Protein AF-A0A2P4UNZ5-F1 (afdb_monomer)

Structure (mmCIF, N/CA/C/O backbone):
data_AF-A0A2P4UNZ5-F1
#
_entry.id   AF-A0A2P4UNZ5-F1
#
loop_
_atom_site.group_PDB
_atom_site.id
_atom_site.type_symbol
_atom_site.label_atom_id
_atom_site.label_alt_id
_atom_site.label_comp_id
_atom_site.label_asym_id
_atom_site.label_entity_id
_atom_site.label_seq_id
_atom_site.pdbx_PDB_ins_code
_atom_site.Cartn_x
_atom_site.Cartn_y
_atom_site.Cartn_z
_atom_site.occupan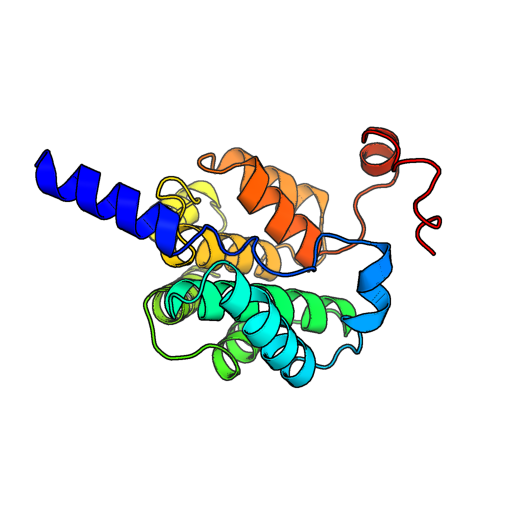cy
_atom_site.B_iso_or_equiv
_atom_site.auth_seq_id
_atom_site.auth_comp_id
_atom_site.auth_asym_id
_atom_site.auth_atom_id
_atom_site.pdbx_PDB_model_num
ATOM 1 N N . MET A 1 1 ? -8.243 21.402 -21.799 1.00 47.84 1 MET A N 1
ATOM 2 C CA . MET A 1 1 ? -8.396 19.950 -22.055 1.00 47.84 1 MET A CA 1
ATOM 3 C C . MET A 1 1 ? -7.078 19.266 -22.410 1.00 47.84 1 MET A C 1
ATOM 5 O O . MET A 1 1 ? -6.639 18.452 -21.616 1.00 47.84 1 MET A O 1
ATOM 9 N N . THR A 1 2 ? -6.395 19.582 -23.517 1.00 46.19 2 THR A N 1
ATOM 10 C CA . THR A 1 2 ? -5.119 18.914 -23.890 1.00 46.19 2 THR A CA 1
ATOM 11 C C . THR A 1 2 ? -3.925 19.307 -23.005 1.00 46.19 2 THR A C 1
ATOM 13 O O . THR A 1 2 ? -3.112 18.457 -22.657 1.00 46.19 2 THR A O 1
ATOM 16 N N . SER A 1 3 ? -3.857 20.573 -22.576 1.00 45.84 3 SER A N 1
ATOM 17 C CA . SER A 1 3 ? -2.821 21.079 -21.654 1.00 45.84 3 SER A CA 1
ATOM 18 C C . SER A 1 3 ? -2.909 20.444 -20.256 1.00 45.84 3 SER A C 1
ATOM 20 O O . SER A 1 3 ? -1.893 20.108 -19.649 1.00 45.84 3 SER A O 1
ATOM 22 N N . ASP A 1 4 ? -4.128 20.191 -19.774 1.00 46.03 4 ASP A N 1
ATOM 23 C CA . ASP A 1 4 ? -4.374 19.630 -18.440 1.00 46.03 4 ASP A CA 1
ATOM 24 C C . ASP A 1 4 ? -3.970 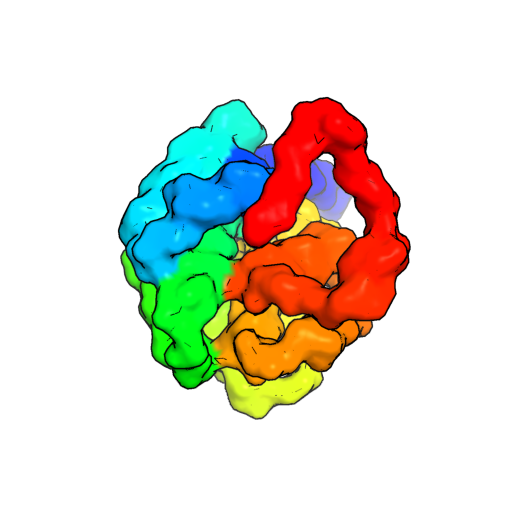18.154 -18.354 1.00 46.03 4 ASP A C 1
ATOM 26 O O . ASP A 1 4 ? -3.381 17.736 -17.362 1.00 46.03 4 ASP A O 1
ATOM 30 N N . LEU A 1 5 ? -4.209 17.380 -19.419 1.00 37.47 5 LEU A N 1
ATOM 31 C CA . LEU A 1 5 ? -3.799 15.974 -19.514 1.00 37.47 5 LEU A CA 1
ATOM 32 C C . LEU A 1 5 ? -2.278 15.818 -19.647 1.00 37.47 5 LEU A C 1
ATOM 34 O O . LEU A 1 5 ? -1.697 14.937 -19.016 1.00 37.47 5 LEU A O 1
ATOM 38 N N . MET A 1 6 ? -1.616 16.696 -20.408 1.00 36.88 6 MET A N 1
ATOM 39 C CA . MET A 1 6 ? -0.149 16.734 -20.480 1.00 36.88 6 MET A CA 1
ATOM 40 C C . MET A 1 6 ? 0.469 17.083 -19.125 1.00 36.88 6 MET A C 1
ATOM 42 O O . MET A 1 6 ? 1.412 16.431 -18.685 1.00 36.88 6 MET A O 1
ATOM 46 N N . ARG A 1 7 ? -0.091 18.076 -18.428 1.00 42.94 7 ARG A N 1
ATOM 47 C CA . ARG A 1 7 ? 0.379 18.471 -17.099 1.00 42.94 7 ARG A CA 1
ATOM 48 C C . ARG A 1 7 ? 0.111 17.388 -16.055 1.00 42.94 7 ARG A C 1
ATOM 50 O O . ARG A 1 7 ? 0.978 17.142 -15.228 1.00 42.94 7 ARG A O 1
ATOM 57 N N . ALA A 1 8 ? -1.034 16.708 -16.124 1.00 41.59 8 ALA A N 1
ATOM 58 C CA . ALA A 1 8 ? -1.339 15.549 -15.289 1.00 41.59 8 ALA A CA 1
ATOM 59 C C . ALA A 1 8 ? -0.385 14.377 -15.558 1.00 41.59 8 ALA A C 1
ATOM 61 O O . ALA A 1 8 ? 0.061 13.749 -14.609 1.00 41.59 8 ALA A O 1
ATOM 62 N N . SER A 1 9 ? -0.009 14.135 -16.817 1.00 36.41 9 SER A N 1
ATOM 63 C CA . SER A 1 9 ? 0.944 13.075 -17.183 1.00 36.41 9 SER A CA 1
ATOM 64 C C . SER A 1 9 ? 2.363 13.378 -16.688 1.00 36.41 9 SER A C 1
ATOM 66 O O . SER A 1 9 ? 3.023 12.507 -16.133 1.00 36.41 9 SER A O 1
ATOM 68 N N . LEU A 1 10 ? 2.826 14.628 -16.822 1.00 40.22 10 LEU A N 1
ATOM 69 C CA . LEU A 1 10 ? 4.126 15.068 -16.292 1.00 40.22 10 LEU A CA 1
ATOM 70 C C . LEU A 1 10 ? 4.151 15.082 -14.753 1.00 40.22 10 LEU A C 1
ATOM 72 O O . LEU A 1 10 ? 5.167 14.763 -14.134 1.00 40.22 10 LEU A O 1
ATOM 76 N N . LEU A 1 11 ? 3.026 15.429 -14.121 1.00 36.47 11 LEU A N 1
ATOM 77 C CA . LEU A 1 11 ? 2.858 15.318 -12.673 1.00 36.47 11 LEU A CA 1
ATOM 78 C C . LEU A 1 11 ? 2.825 13.855 -12.219 1.00 36.47 11 LEU A C 1
ATOM 80 O O . LEU A 1 11 ? 3.496 13.543 -11.250 1.00 36.47 11 LEU A O 1
ATOM 84 N N . GLY A 1 12 ? 2.130 12.957 -12.919 1.00 38.47 12 GLY A N 1
ATOM 85 C CA . GLY A 1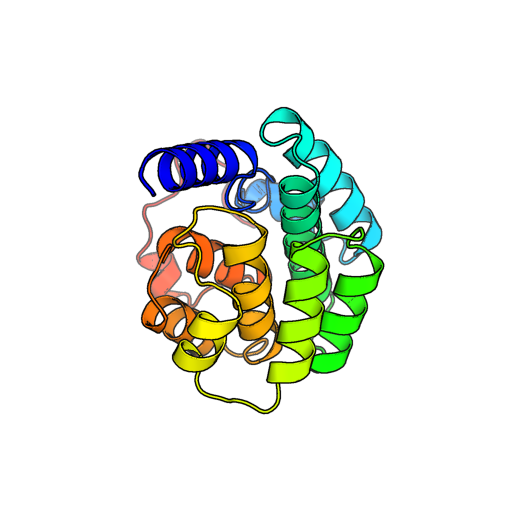 12 ? 2.172 11.516 -12.647 1.00 38.47 12 GLY A CA 1
ATOM 86 C C . GLY A 1 12 ? 3.603 10.986 -12.693 1.00 38.47 12 GLY A C 1
ATOM 87 O O . GLY A 1 12 ? 4.099 10.474 -11.699 1.00 38.47 12 GLY A O 1
ATOM 88 N N . LEU A 1 13 ? 4.335 11.274 -13.775 1.00 45.12 13 LEU A N 1
ATOM 89 C CA . LEU A 1 13 ? 5.724 10.832 -13.940 1.00 45.12 13 LEU A CA 1
ATOM 90 C C . LEU A 1 13 ? 6.675 11.350 -12.842 1.00 45.12 13 LEU A C 1
ATOM 92 O O . LEU A 1 13 ? 7.558 10.625 -12.405 1.00 45.12 13 LEU A O 1
ATOM 96 N N . SER A 1 14 ? 6.505 12.597 -12.388 1.00 42.53 14 SER A N 1
ATOM 97 C CA . SER A 1 14 ? 7.343 13.187 -11.324 1.00 42.53 14 SER A CA 1
ATOM 98 C C . SER A 1 14 ? 6.940 12.767 -9.908 1.00 42.53 14 SER A C 1
ATOM 100 O O . SER A 1 14 ? 7.768 12.797 -8.997 1.00 42.53 14 SER A O 1
ATOM 102 N N . VAL A 1 15 ? 5.674 12.391 -9.711 1.00 51.06 15 VAL A N 1
ATOM 103 C CA . VAL A 1 15 ? 5.167 11.834 -8.454 1.00 51.06 15 VAL A CA 1
ATOM 104 C C . VAL A 1 15 ? 5.517 10.350 -8.359 1.00 51.06 15 VAL A C 1
ATOM 106 O O . VAL A 1 15 ? 5.724 9.854 -7.262 1.00 51.06 15 VAL A O 1
ATOM 109 N N . GLY A 1 16 ? 5.605 9.637 -9.478 1.00 53.66 16 GLY A N 1
ATOM 110 C CA . GLY A 1 16 ? 5.741 8.188 -9.480 1.00 53.66 16 GLY A CA 1
ATOM 111 C C . GLY A 1 16 ? 4.551 7.492 -8.815 1.00 53.66 16 GLY A C 1
ATOM 112 O O . GLY A 1 16 ? 3.738 8.067 -8.086 1.00 53.66 16 GLY A O 1
ATOM 113 N N . ASP A 1 17 ? 4.453 6.201 -9.041 1.00 53.31 17 ASP A N 1
ATOM 114 C CA . ASP A 1 17 ? 3.442 5.306 -8.473 1.00 53.31 17 ASP A CA 1
ATOM 115 C C . ASP A 1 17 ? 3.787 4.806 -7.050 1.00 53.31 17 ASP A C 1
ATOM 117 O O . ASP A 1 17 ? 3.068 3.980 -6.486 1.00 53.31 17 ASP A O 1
ATOM 121 N N . ALA A 1 18 ? 4.836 5.381 -6.447 1.00 52.19 18 ALA A N 1
ATOM 122 C CA . ALA A 1 18 ? 5.455 5.010 -5.174 1.00 52.19 18 ALA A CA 1
ATOM 123 C C . ALA A 1 18 ? 6.349 3.745 -5.188 1.00 52.19 18 ALA A C 1
ATOM 125 O O . ALA A 1 18 ? 6.779 3.325 -4.112 1.00 52.19 18 ALA A O 1
ATOM 126 N N . LEU A 1 19 ? 6.727 3.193 -6.355 1.00 51.38 19 LEU A N 1
ATOM 127 C CA . LEU A 1 19 ? 7.697 2.081 -6.456 1.00 51.38 19 LEU A CA 1
ATOM 128 C C . LEU A 1 19 ? 9.162 2.453 -6.153 1.00 51.38 19 LEU A C 1
ATOM 130 O O . LEU A 1 19 ? 10.020 1.573 -6.123 1.00 51.38 19 LEU A O 1
ATOM 134 N N . GLY A 1 20 ? 9.481 3.728 -5.908 1.00 43.28 20 GLY A N 1
ATOM 135 C CA . GLY A 1 20 ? 10.859 4.205 -5.709 1.00 43.28 20 GLY A CA 1
ATOM 136 C C . GLY A 1 20 ? 11.583 3.696 -4.450 1.00 43.28 20 GLY A C 1
ATOM 137 O O . GLY A 1 20 ? 12.730 4.077 -4.215 1.00 43.28 20 GLY A O 1
ATOM 138 N N . SER A 1 21 ? 10.948 2.866 -3.622 1.00 43.72 21 SER A N 1
ATOM 139 C CA . SER A 1 21 ? 11.526 2.355 -2.381 1.00 43.72 21 SER A CA 1
ATOM 140 C C . SER A 1 21 ? 11.818 0.853 -2.458 1.00 43.72 21 SER A C 1
ATOM 142 O O . SER A 1 21 ? 11.059 0.062 -3.009 1.00 43.72 21 SER A O 1
ATOM 144 N N . GLN A 1 22 ? 12.968 0.468 -1.907 1.00 47.25 22 GLN A N 1
ATOM 145 C CA . GLN A 1 22 ? 13.673 -0.821 -2.020 1.00 47.25 22 GLN A CA 1
ATOM 146 C C . GLN A 1 22 ? 12.915 -2.081 -1.524 1.00 47.25 22 GLN A C 1
ATOM 148 O O . GLN A 1 22 ? 13.526 -3.132 -1.322 1.00 47.25 22 GLN A O 1
ATOM 153 N N . PHE A 1 23 ? 11.593 -2.022 -1.344 1.00 46.56 23 PHE A N 1
ATOM 154 C CA . PHE A 1 23 ? 10.756 -3.103 -0.806 1.00 46.56 23 PHE A CA 1
ATOM 155 C C . PHE A 1 23 ? 10.581 -4.300 -1.752 1.00 46.56 23 PHE A C 1
ATOM 157 O O . PHE A 1 23 ? 10.082 -5.341 -1.328 1.00 46.56 23 PHE A O 1
ATOM 164 N N . PHE A 1 24 ? 11.040 -4.187 -3.001 1.00 47.62 24 PHE A N 1
ATOM 165 C CA . PHE A 1 24 ? 11.021 -5.262 -4.001 1.00 47.62 24 PHE A CA 1
ATOM 166 C C . PHE A 1 24 ? 12.310 -6.078 -4.069 1.00 47.62 24 PHE A C 1
ATOM 168 O O . PHE A 1 24 ? 12.463 -6.896 -4.971 1.00 47.62 24 PHE A O 1
ATOM 175 N N . VAL A 1 25 ? 13.242 -5.882 -3.135 1.00 46.16 25 VAL A N 1
ATOM 176 C CA . VAL A 1 25 ? 14.448 -6.707 -3.039 1.00 46.16 25 VAL A CA 1
ATOM 177 C C . VAL A 1 25 ? 14.237 -7.681 -1.876 1.00 46.16 25 VAL A C 1
ATOM 179 O O . VAL A 1 25 ? 14.469 -7.295 -0.730 1.00 46.16 25 VAL A O 1
ATOM 182 N N . PRO A 1 26 ? 13.797 -8.937 -2.118 1.00 44.34 26 PRO A N 1
ATOM 183 C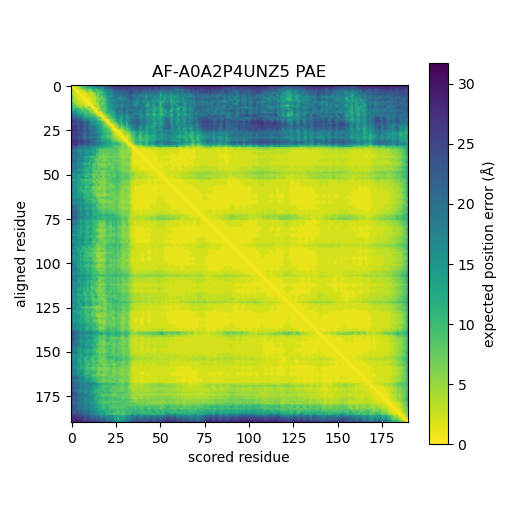 CA . PRO A 1 26 ? 13.695 -9.954 -1.070 1.00 44.34 26 PRO A CA 1
ATOM 184 C C . PRO A 1 26 ? 14.958 -10.049 -0.191 1.00 44.34 26 PRO A C 1
ATOM 186 O O . PRO A 1 26 ? 14.802 -10.126 1.027 1.00 44.34 26 PRO A O 1
ATOM 189 N N . PRO A 1 27 ? 16.191 -9.913 -0.739 1.00 46.31 27 PRO A N 1
ATOM 190 C CA . PRO A 1 27 ? 17.419 -9.830 0.060 1.00 46.31 27 PRO A CA 1
ATOM 191 C C . PRO A 1 27 ? 17.516 -8.649 1.033 1.00 46.31 27 PRO A C 1
ATOM 193 O O . PRO A 1 27 ? 18.246 -8.750 2.016 1.00 46.31 27 PRO A O 1
ATOM 196 N N . ASN A 1 28 ? 16.798 -7.549 0.790 1.00 44.53 28 ASN A N 1
ATOM 197 C CA . ASN A 1 28 ? 16.803 -6.378 1.665 1.00 44.53 28 ASN A CA 1
ATOM 198 C C . ASN A 1 28 ? 15.642 -6.395 2.665 1.00 44.53 28 ASN A C 1
ATOM 200 O O . ASN A 1 28 ? 15.603 -5.578 3.583 1.00 44.53 28 ASN A O 1
ATOM 204 N N . ARG A 1 29 ? 14.698 -7.334 2.524 1.00 53.09 29 ARG A N 1
ATOM 205 C CA . ARG A 1 29 ? 13.508 -7.414 3.373 1.00 53.09 29 ARG A CA 1
ATOM 206 C C . ARG A 1 29 ? 13.875 -7.534 4.852 1.00 53.09 29 ARG A C 1
ATOM 208 O O . ARG A 1 29 ? 13.252 -6.873 5.669 1.00 53.09 29 ARG A O 1
ATOM 215 N N . SER A 1 30 ? 14.916 -8.288 5.202 1.00 52.28 30 SER A N 1
ATOM 216 C CA . SER A 1 30 ? 15.387 -8.407 6.594 1.00 52.28 30 SER A CA 1
ATOM 217 C C . SER A 1 30 ? 15.910 -7.094 7.195 1.00 52.28 30 SER A C 1
ATOM 219 O O . SER A 1 30 ? 15.805 -6.905 8.403 1.00 52.28 30 SER A O 1
ATOM 221 N N . TYR A 1 31 ? 16.403 -6.162 6.373 1.00 48.16 31 TYR A N 1
ATOM 222 C CA . TYR A 1 31 ? 16.866 -4.846 6.826 1.00 48.16 31 TYR A CA 1
ATOM 223 C C . TYR A 1 31 ? 15.710 -3.874 7.100 1.00 48.16 31 TYR A C 1
ATOM 225 O O . TYR A 1 31 ? 15.862 -2.968 7.913 1.00 48.16 31 TYR A O 1
ATOM 233 N N . PHE A 1 32 ? 14.548 -4.084 6.469 1.00 50.44 32 PHE A N 1
ATOM 234 C CA . PHE A 1 32 ? 13.372 -3.208 6.583 1.00 50.44 32 PHE A CA 1
ATOM 235 C C . PHE A 1 32 ? 12.200 -3.831 7.361 1.00 50.44 32 PHE A C 1
ATOM 237 O O . PHE A 1 32 ? 11.248 -3.143 7.724 1.00 50.44 32 PHE A O 1
ATOM 244 N N . VAL A 1 33 ? 12.268 -5.131 7.659 1.00 52.09 33 VAL A N 1
ATOM 245 C CA . VAL A 1 33 ? 11.312 -5.880 8.490 1.00 52.09 33 VAL A CA 1
ATOM 246 C C . VAL A 1 33 ? 11.807 -5.937 9.939 1.00 52.09 33 VAL A C 1
ATOM 248 O O . VAL A 1 33 ? 11.782 -6.966 10.602 1.00 52.09 33 VAL A O 1
ATOM 251 N N . SER A 1 34 ? 12.222 -4.794 10.484 1.00 57.16 34 SER A N 1
ATOM 252 C CA . SER A 1 34 ? 12.395 -4.656 11.938 1.00 57.16 34 SER A CA 1
ATOM 253 C C . SER A 1 34 ? 11.056 -4.749 12.688 1.00 57.16 34 SER A C 1
ATOM 255 O O . SER A 1 34 ? 11.037 -4.816 13.914 1.00 57.16 34 SER A O 1
ATOM 257 N N . GLY A 1 35 ? 9.931 -4.716 11.958 1.00 68.31 35 GLY A N 1
ATOM 258 C CA . GLY A 1 35 ? 8.593 -4.577 12.525 1.00 68.31 35 GLY A CA 1
ATOM 259 C C . GLY A 1 35 ? 8.346 -3.192 13.128 1.00 68.31 35 GLY A C 1
ATOM 260 O O . GLY A 1 35 ? 7.292 -2.995 13.722 1.00 68.31 35 GLY A O 1
ATOM 261 N N . ASP A 1 36 ? 9.288 -2.246 12.981 1.00 85.25 36 ASP A N 1
ATOM 262 C CA . ASP A 1 36 ? 9.187 -0.866 13.463 1.00 85.25 36 ASP A CA 1
ATOM 263 C C . ASP A 1 36 ? 8.657 0.062 12.349 1.00 85.25 36 ASP A C 1
ATOM 265 O O . ASP A 1 36 ? 9.392 0.394 11.410 1.00 85.25 36 ASP A O 1
ATOM 269 N N . PRO A 1 37 ? 7.402 0.541 12.457 1.00 89.31 37 PRO A N 1
ATOM 270 C CA . PRO A 1 37 ? 6.809 1.486 11.515 1.00 89.31 37 PRO A CA 1
ATOM 271 C C . PRO A 1 37 ? 7.606 2.782 11.350 1.00 89.31 37 PRO A C 1
ATOM 273 O O . PRO A 1 37 ? 7.673 3.328 10.251 1.00 89.31 37 PRO A O 1
ATOM 276 N N . ALA A 1 38 ? 8.219 3.288 12.423 1.00 91.62 38 ALA A N 1
ATOM 277 C CA . ALA A 1 38 ? 8.919 4.566 12.381 1.00 91.62 38 ALA A CA 1
ATOM 278 C C . ALA A 1 38 ? 10.250 4.452 11.626 1.00 91.62 38 ALA A C 1
ATOM 280 O O . ALA A 1 38 ? 10.618 5.372 10.894 1.00 91.62 38 ALA A O 1
ATOM 281 N N . ALA A 1 39 ? 10.971 3.338 11.791 1.00 85.56 39 ALA A N 1
ATOM 282 C CA . ALA A 1 39 ? 12.143 3.031 10.972 1.00 85.56 39 ALA A CA 1
ATOM 283 C C . ALA A 1 39 ? 11.760 2.882 9.497 1.00 85.56 39 ALA A C 1
ATOM 285 O O . ALA A 1 39 ? 12.321 3.584 8.657 1.00 85.56 39 ALA A O 1
ATOM 286 N N . ALA A 1 40 ? 10.728 2.084 9.203 1.00 85.31 40 ALA A N 1
ATOM 287 C CA . ALA A 1 40 ? 10.246 1.882 7.839 1.00 85.31 40 ALA A CA 1
ATOM 288 C C . ALA A 1 40 ? 9.855 3.203 7.150 1.00 85.31 40 ALA A C 1
ATOM 290 O O . ALA A 1 40 ? 10.187 3.413 5.985 1.00 85.31 40 ALA A O 1
ATOM 291 N N . ALA A 1 41 ? 9.201 4.119 7.872 1.00 90.75 41 ALA A N 1
ATOM 292 C CA . ALA A 1 41 ? 8.868 5.446 7.363 1.00 90.75 41 ALA A CA 1
ATOM 293 C C . ALA A 1 41 ? 10.117 6.275 7.014 1.00 90.75 41 ALA A C 1
ATOM 295 O O . ALA A 1 41 ? 10.185 6.853 5.930 1.00 90.75 41 ALA A O 1
ATOM 296 N N . ARG A 1 42 ? 11.116 6.334 7.907 1.00 89.62 42 ARG A N 1
ATOM 297 C CA . ARG A 1 42 ? 12.355 7.093 7.655 1.00 89.62 42 ARG A CA 1
ATOM 298 C C . ARG A 1 42 ? 13.114 6.551 6.448 1.00 89.62 42 ARG A C 1
ATOM 300 O O . ARG A 1 42 ? 13.484 7.324 5.569 1.00 89.62 42 ARG A O 1
ATOM 307 N N . ASP A 1 43 ? 13.299 5.238 6.391 1.00 82.81 43 ASP A N 1
ATOM 308 C CA . ASP A 1 43 ? 14.080 4.593 5.336 1.00 82.81 43 ASP A CA 1
ATOM 309 C C . ASP A 1 43 ? 13.393 4.720 3.972 1.00 82.81 43 ASP A C 1
ATOM 311 O O . ASP A 1 43 ? 14.037 5.018 2.964 1.00 82.81 43 ASP A O 1
ATOM 315 N N . ALA A 1 44 ? 12.065 4.570 3.940 1.00 84.81 44 ALA A N 1
ATOM 316 C CA . ALA A 1 44 ? 11.283 4.757 2.725 1.00 84.81 44 ALA A CA 1
ATOM 317 C C . ALA A 1 44 ? 11.350 6.195 2.209 1.00 84.81 44 ALA A C 1
ATOM 319 O O . ALA A 1 44 ? 11.448 6.391 0.997 1.00 84.81 44 ALA A O 1
ATOM 320 N N . ALA A 1 45 ? 11.324 7.187 3.105 1.00 88.88 45 ALA A N 1
ATOM 321 C CA . ALA A 1 45 ? 11.443 8.582 2.712 1.00 88.88 45 ALA A CA 1
ATOM 322 C C . ALA A 1 45 ? 12.810 8.871 2.076 1.00 88.88 45 ALA A C 1
ATOM 324 O O . ALA A 1 45 ? 12.866 9.356 0.947 1.00 88.88 45 ALA A O 1
ATOM 325 N N . LEU A 1 46 ? 13.897 8.471 2.748 1.00 86.31 46 LEU A N 1
ATOM 326 C CA . LEU A 1 46 ? 15.265 8.640 2.246 1.00 86.31 46 LEU A CA 1
ATOM 327 C C . LEU A 1 46 ? 15.485 7.923 0.906 1.00 86.31 46 LEU A C 1
ATOM 329 O O . LEU A 1 46 ? 16.119 8.468 0.006 1.00 86.31 46 LEU A O 1
ATOM 333 N N . SER A 1 47 ? 14.944 6.710 0.751 1.00 79.56 47 SER A N 1
ATOM 334 C CA . SER A 1 47 ? 15.040 5.959 -0.505 1.00 79.56 47 SER A CA 1
ATOM 335 C C . SER A 1 47 ? 14.272 6.635 -1.643 1.00 79.56 47 SER A C 1
ATOM 337 O O . SER A 1 47 ? 14.771 6.697 -2.767 1.00 79.56 47 SER A O 1
ATOM 339 N N . ALA A 1 48 ? 13.055 7.115 -1.374 1.00 82.19 48 ALA A N 1
ATOM 340 C CA . ALA A 1 48 ? 12.201 7.708 -2.396 1.00 82.19 48 ALA A CA 1
ATOM 341 C C . ALA A 1 48 ? 12.760 9.042 -2.912 1.00 82.19 48 ALA A C 1
ATOM 343 O O . ALA A 1 48 ? 12.694 9.293 -4.113 1.00 82.19 48 ALA A O 1
ATOM 344 N N . GLU A 1 49 ? 13.364 9.864 -2.047 1.00 84.00 49 GLU A N 1
ATOM 345 C CA . GLU A 1 49 ? 13.884 11.194 -2.402 1.00 84.00 49 GLU A CA 1
ATOM 346 C C . GLU A 1 49 ? 14.902 11.185 -3.553 1.00 84.00 49 GLU A C 1
ATOM 348 O O . GLU A 1 49 ? 14.968 12.144 -4.320 1.00 84.00 49 GLU A O 1
ATOM 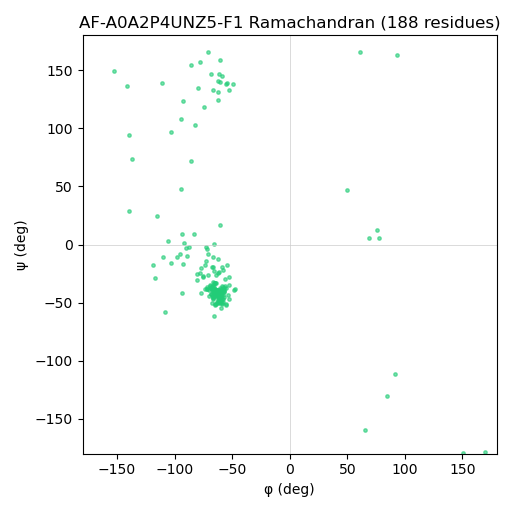353 N N . VAL A 1 50 ? 15.660 10.096 -3.716 1.00 82.50 50 VAL A N 1
ATOM 354 C CA . VAL A 1 50 ? 16.693 9.982 -4.759 1.00 82.50 50 VAL A CA 1
ATOM 355 C C . VAL A 1 50 ? 16.095 9.973 -6.169 1.00 82.50 50 VAL A C 1
ATOM 357 O O . VAL A 1 50 ? 16.703 10.500 -7.099 1.00 82.50 50 VAL A O 1
ATOM 360 N N . THR A 1 51 ? 14.917 9.368 -6.345 1.00 75.56 51 THR A N 1
ATOM 361 C CA . THR A 1 51 ? 14.298 9.159 -7.669 1.00 75.56 51 THR A CA 1
ATOM 362 C C . THR A 1 51 ? 12.972 9.894 -7.836 1.00 75.56 51 THR A C 1
ATOM 364 O O . THR A 1 51 ? 12.634 10.304 -8.943 1.00 75.56 51 THR A O 1
ATOM 367 N N . HIS A 1 52 ? 12.245 10.104 -6.741 1.00 81.31 52 HIS A N 1
ATOM 368 C CA . HIS A 1 52 ? 10.919 10.708 -6.703 1.00 81.31 52 HIS A CA 1
ATOM 369 C C . HIS A 1 52 ? 10.830 11.706 -5.533 1.00 81.31 52 HIS A C 1
ATOM 371 O O . HIS A 1 52 ? 10.176 11.441 -4.523 1.00 81.31 52 HIS A O 1
ATOM 377 N N . PRO A 1 53 ? 11.465 12.888 -5.647 1.00 85.56 53 PRO A N 1
ATOM 378 C CA . PRO A 1 53 ? 11.531 13.876 -4.566 1.00 85.56 53 PRO A CA 1
ATOM 379 C C . PRO A 1 53 ? 10.202 14.606 -4.312 1.00 85.56 53 PRO A C 1
ATOM 381 O O . PRO A 1 53 ? 10.111 15.458 -3.428 1.00 85.56 53 PRO A O 1
ATOM 384 N N . HIS A 1 54 ? 9.156 14.328 -5.096 1.00 89.69 54 HIS A N 1
ATOM 385 C CA . HIS A 1 54 ? 7.862 14.964 -4.904 1.00 89.69 54 HIS A CA 1
ATOM 386 C C . HIS A 1 54 ? 7.232 14.514 -3.565 1.00 89.69 54 HIS A C 1
ATOM 388 O O . HIS A 1 54 ? 7.126 13.313 -3.324 1.00 89.69 54 HIS A O 1
ATOM 394 N N . PRO A 1 55 ? 6.700 15.423 -2.721 1.00 93.81 55 PRO A N 1
ATOM 395 C CA . PRO A 1 55 ? 6.177 15.065 -1.396 1.00 93.81 55 PRO A CA 1
ATOM 396 C C . PRO A 1 55 ? 5.100 13.968 -1.392 1.00 93.81 55 PRO A C 1
ATOM 398 O O . PRO A 1 55 ? 5.089 13.111 -0.517 1.00 93.81 55 PRO A O 1
ATOM 401 N N . GLU A 1 56 ? 4.203 13.958 -2.384 1.00 93.19 56 GLU A N 1
ATOM 402 C CA . GLU A 1 56 ? 3.202 12.884 -2.539 1.00 93.19 56 GLU A CA 1
ATOM 403 C C . GLU A 1 56 ? 3.828 11.514 -2.855 1.00 93.19 56 GLU A C 1
ATOM 405 O O . GLU A 1 56 ? 3.300 10.499 -2.410 1.00 93.19 56 GLU A O 1
ATOM 410 N N . ALA A 1 57 ? 4.947 11.480 -3.583 1.00 88.19 57 ALA A N 1
ATOM 411 C CA . ALA A 1 57 ? 5.682 10.251 -3.881 1.00 88.19 57 ALA A CA 1
ATOM 412 C C . ALA A 1 57 ? 6.249 9.642 -2.601 1.00 88.19 57 ALA A C 1
ATOM 414 O O . ALA A 1 57 ? 6.004 8.481 -2.274 1.00 88.19 57 ALA A O 1
ATOM 415 N N . VAL A 1 58 ? 6.947 10.490 -1.843 1.00 90.75 58 VAL A N 1
ATOM 416 C CA . VAL A 1 58 ? 7.547 10.170 -0.550 1.00 90.75 58 VAL A CA 1
ATOM 417 C C . VAL A 1 58 ? 6.463 9.704 0.422 1.00 90.75 58 VAL A C 1
ATOM 419 O O . VAL A 1 58 ? 6.596 8.649 1.035 1.00 90.75 58 VAL A O 1
ATOM 422 N N . ALA A 1 59 ? 5.341 10.425 0.507 1.00 95.56 59 ALA A N 1
ATOM 423 C CA . ALA A 1 59 ? 4.205 10.044 1.344 1.00 95.56 59 ALA A CA 1
ATOM 424 C C . ALA A 1 59 ? 3.621 8.672 0.961 1.00 95.56 59 ALA A C 1
ATOM 426 O O . ALA A 1 59 ? 3.269 7.891 1.846 1.00 95.56 59 ALA A O 1
ATOM 427 N N . GLY A 1 60 ? 3.535 8.366 -0.337 1.00 93.69 60 GLY A N 1
ATOM 428 C CA . GLY A 1 60 ? 3.119 7.056 -0.834 1.00 93.69 60 GLY A CA 1
ATOM 429 C C . GLY A 1 60 ? 4.078 5.940 -0.424 1.00 93.69 60 GLY A C 1
ATOM 430 O O . GLY A 1 60 ? 3.644 4.939 0.145 1.00 93.69 60 GLY A O 1
ATOM 431 N N . ALA A 1 61 ? 5.380 6.146 -0.641 1.00 89.81 61 ALA A N 1
ATOM 432 C CA . ALA A 1 61 ? 6.423 5.187 -0.283 1.00 89.81 61 ALA A CA 1
ATOM 433 C C . ALA A 1 61 ? 6.434 4.902 1.226 1.00 89.81 61 ALA A C 1
ATOM 435 O O . ALA A 1 61 ? 6.460 3.742 1.635 1.00 89.81 61 ALA A O 1
ATOM 436 N N . VAL A 1 62 ? 6.332 5.949 2.053 1.00 92.62 62 VAL A N 1
ATOM 437 C CA . VAL A 1 62 ? 6.202 5.839 3.513 1.00 92.62 62 VAL A CA 1
ATOM 438 C C . VAL A 1 62 ? 4.981 5.009 3.898 1.00 92.62 62 VAL A C 1
ATOM 440 O O . VAL A 1 62 ? 5.084 4.109 4.728 1.00 92.62 62 VAL A O 1
ATOM 443 N N . ALA A 1 63 ? 3.823 5.280 3.295 1.00 96.62 63 ALA A N 1
ATOM 444 C CA . ALA A 1 63 ? 2.592 4.583 3.646 1.00 96.62 63 ALA A CA 1
ATOM 445 C C . ALA A 1 63 ? 2.672 3.074 3.350 1.00 96.62 63 ALA A C 1
ATOM 447 O O . ALA A 1 63 ? 2.258 2.264 4.181 1.00 96.62 63 ALA A O 1
ATOM 448 N N . VAL A 1 64 ? 3.238 2.695 2.198 1.00 94.56 64 VAL A N 1
ATOM 449 C CA . VAL A 1 64 ? 3.443 1.290 1.802 1.00 94.56 64 VAL A CA 1
ATOM 450 C C . VAL A 1 64 ? 4.454 0.594 2.717 1.00 94.56 64 VAL A C 1
ATOM 452 O O . VAL A 1 64 ? 4.190 -0.507 3.200 1.00 94.56 64 VAL A O 1
ATOM 455 N N . ALA A 1 65 ? 5.575 1.253 3.011 1.00 88.38 65 ALA A N 1
ATOM 456 C CA . ALA A 1 65 ? 6.614 0.745 3.903 1.00 88.38 65 ALA A CA 1
ATOM 457 C C . ALA A 1 65 ? 6.083 0.435 5.305 1.00 88.38 65 ALA A C 1
ATOM 459 O O . ALA A 1 65 ? 6.276 -0.656 5.842 1.00 88.38 65 ALA A O 1
ATOM 460 N N . VAL A 1 66 ? 5.362 1.399 5.878 1.00 93.50 66 VAL A N 1
ATOM 461 C CA . VAL A 1 66 ? 4.735 1.273 7.192 1.00 93.50 66 VAL A CA 1
ATOM 462 C C . VAL A 1 66 ? 3.713 0.141 7.189 1.00 93.50 66 VAL A C 1
ATOM 464 O O . VAL A 1 66 ? 3.706 -0.682 8.101 1.00 93.50 66 VAL A O 1
ATOM 467 N N . ALA A 1 67 ? 2.879 0.050 6.151 1.00 94.12 67 ALA A N 1
ATOM 468 C CA . ALA A 1 67 ? 1.905 -1.026 6.011 1.00 94.12 67 ALA A CA 1
ATOM 469 C C . ALA A 1 67 ? 2.570 -2.414 6.002 1.00 94.12 67 ALA A C 1
ATOM 471 O O . ALA A 1 67 ? 2.097 -3.324 6.688 1.00 94.12 67 ALA A O 1
ATOM 472 N N . ALA A 1 68 ? 3.680 -2.569 5.277 1.00 88.56 68 ALA A N 1
ATOM 473 C CA . ALA A 1 68 ? 4.446 -3.810 5.236 1.00 88.56 68 ALA A CA 1
ATOM 474 C C . ALA A 1 68 ? 5.094 -4.141 6.592 1.00 88.56 68 ALA A C 1
ATOM 476 O O . ALA A 1 68 ? 4.986 -5.276 7.059 1.00 88.56 68 ALA A O 1
ATOM 477 N N . ALA A 1 69 ? 5.704 -3.156 7.262 1.00 86.25 69 ALA A N 1
ATOM 478 C CA . ALA A 1 69 ? 6.296 -3.336 8.590 1.00 86.25 69 ALA A CA 1
ATOM 479 C C . ALA A 1 69 ? 5.250 -3.779 9.624 1.00 86.25 69 ALA A C 1
ATOM 481 O O . ALA A 1 69 ? 5.474 -4.725 10.378 1.00 86.25 69 ALA A O 1
ATOM 482 N N . LEU A 1 70 ? 4.067 -3.160 9.601 1.00 92.25 70 LEU A N 1
ATOM 483 C CA . LEU A 1 70 ? 2.950 -3.529 10.468 1.00 92.25 70 LEU A CA 1
ATOM 484 C C . LEU A 1 70 ? 2.443 -4.944 10.204 1.00 92.25 70 LEU A C 1
ATOM 486 O O . LEU A 1 70 ? 2.124 -5.656 11.152 1.00 92.25 70 LEU A O 1
ATOM 490 N N . ARG A 1 71 ? 2.367 -5.368 8.937 1.00 88.88 71 ARG A N 1
ATOM 491 C CA . ARG A 1 71 ? 1.956 -6.740 8.612 1.00 88.88 71 ARG A CA 1
ATOM 492 C C . ARG A 1 71 ? 2.982 -7.772 9.033 1.00 88.88 71 ARG A C 1
ATOM 494 O O . ARG A 1 71 ? 2.587 -8.822 9.531 1.00 88.88 71 ARG A O 1
ATOM 501 N N . ALA A 1 72 ? 4.265 -7.458 8.904 1.00 84.19 72 ALA A N 1
ATOM 502 C CA . ALA A 1 72 ? 5.317 -8.328 9.401 1.00 84.19 72 ALA A CA 1
ATOM 503 C C . ALA A 1 72 ? 5.328 -8.431 10.936 1.00 84.19 72 ALA A C 1
ATOM 505 O O . ALA A 1 72 ? 5.641 -9.492 11.469 1.00 84.19 72 ALA A O 1
ATOM 506 N N . ALA A 1 73 ? 4.945 -7.363 11.644 1.00 87.56 73 ALA A N 1
ATOM 507 C CA . ALA A 1 73 ? 4.808 -7.371 13.100 1.00 87.56 73 ALA A CA 1
ATOM 508 C C . ALA A 1 73 ? 3.597 -8.190 13.590 1.00 87.56 73 ALA A C 1
ATOM 510 O O . ALA A 1 73 ? 3.616 -8.702 14.709 1.00 87.56 73 ALA A O 1
ATOM 511 N N . GLY A 1 74 ? 2.552 -8.339 12.767 1.00 88.44 74 GLY A N 1
ATOM 512 C CA . GLY A 1 74 ? 1.458 -9.269 13.033 1.00 88.44 74 GLY A CA 1
ATOM 513 C C . GLY A 1 74 ? 0.089 -8.863 12.472 1.00 88.44 74 GLY A C 1
ATOM 514 O O . GLY A 1 74 ? -0.082 -7.823 11.824 1.00 88.44 74 GLY A O 1
ATOM 515 N N . PRO A 1 75 ? -0.938 -9.699 12.712 1.00 91.00 75 PRO A N 1
ATOM 516 C CA . PRO A 1 75 ? -2.299 -9.407 12.295 1.00 91.00 75 PRO A CA 1
ATOM 517 C C . PRO A 1 75 ? -2.881 -8.229 13.084 1.00 91.00 75 PRO A C 1
ATOM 519 O O . PRO A 1 75 ? -2.618 -8.030 14.267 1.00 91.00 75 PRO A O 1
ATOM 522 N N . SER A 1 76 ? -3.736 -7.458 12.420 1.00 93.75 76 SER A N 1
ATOM 523 C CA . SER A 1 76 ? -4.417 -6.305 13.008 1.00 93.75 76 SER A CA 1
ATOM 524 C C . SER A 1 76 ? -5.738 -6.061 12.297 1.00 93.75 76 SER A C 1
ATOM 526 O O . SER A 1 76 ? -5.873 -6.340 11.101 1.00 93.75 76 SER A O 1
ATOM 528 N N . ALA A 1 77 ? -6.716 -5.537 13.036 1.00 97.06 77 ALA A N 1
ATOM 529 C CA . ALA A 1 77 ? -8.009 -5.192 12.467 1.00 97.06 77 ALA A CA 1
ATOM 530 C C . ALA A 1 77 ? -7.857 -4.107 11.371 1.00 97.06 77 ALA A C 1
ATOM 532 O O . ALA A 1 77 ? -7.013 -3.216 11.514 1.00 97.06 77 ALA A O 1
ATOM 533 N N . PRO A 1 78 ? -8.690 -4.124 10.307 1.00 97.88 78 PRO A N 1
ATOM 534 C CA . PRO A 1 78 ? -8.514 -3.249 9.141 1.00 97.88 78 PRO A CA 1
ATOM 535 C C . PRO A 1 78 ? -8.482 -1.748 9.466 1.00 97.88 78 PRO A C 1
ATOM 537 O O . PRO A 1 78 ? -7.696 -0.999 8.894 1.00 97.88 78 PRO A O 1
ATOM 540 N N . GLY A 1 79 ? -9.333 -1.301 10.394 1.00 98.31 79 GLY A N 1
ATOM 541 C CA . GLY A 1 79 ? -9.403 0.102 10.806 1.00 98.31 79 GLY A CA 1
ATOM 542 C C . GLY A 1 79 ? -8.131 0.574 11.516 1.00 98.31 79 GLY A C 1
ATOM 543 O O . GLY A 1 79 ? -7.450 1.447 10.982 1.00 98.31 79 GLY A O 1
ATOM 544 N N . PRO A 1 80 ? -7.773 -0.034 12.664 1.00 98.38 80 PRO A N 1
ATOM 545 C CA . PRO A 1 80 ? -6.535 0.267 13.380 1.00 98.38 80 PRO A CA 1
ATOM 546 C C . PRO A 1 80 ? -5.272 0.188 12.518 1.00 98.38 80 PRO A C 1
ATOM 548 O O . PRO A 1 80 ? -4.368 0.994 12.701 1.00 98.38 80 PRO A O 1
ATOM 551 N N . PHE A 1 81 ? -5.223 -0.736 11.553 1.00 98.38 81 PHE A N 1
ATOM 552 C CA . PHE A 1 81 ? -4.122 -0.829 10.595 1.00 98.38 81 PHE A CA 1
ATOM 553 C C . PHE A 1 81 ? -3.942 0.459 9.775 1.00 98.38 81 PHE A C 1
ATOM 555 O O . PHE A 1 81 ? -2.846 1.010 9.718 1.00 98.38 81 PHE A O 1
ATOM 562 N N . LEU A 1 82 ? -5.021 0.984 9.185 1.00 98.75 82 LEU A N 1
ATOM 563 C CA . LEU A 1 82 ? -4.981 2.248 8.440 1.00 98.75 82 LEU A CA 1
ATOM 564 C C . LEU A 1 82 ? -4.761 3.460 9.361 1.00 98.75 82 LEU A C 1
ATOM 566 O O . LEU A 1 82 ? -4.063 4.400 8.981 1.00 98.75 82 LEU A O 1
ATOM 570 N N . ASP A 1 83 ? -5.321 3.431 10.574 1.00 98.69 83 ASP A N 1
ATOM 571 C CA . ASP A 1 83 ? -5.153 4.497 11.571 1.00 98.69 83 ASP A CA 1
ATOM 572 C C . ASP A 1 83 ? -3.695 4.603 12.050 1.00 98.69 83 ASP A C 1
ATOM 574 O O . ASP A 1 83 ? -3.218 5.697 12.345 1.00 98.69 83 ASP A O 1
ATOM 578 N N . GLU A 1 84 ? -2.974 3.482 12.118 1.00 98.44 84 GLU A N 1
ATOM 579 C CA . GLU A 1 84 ? -1.535 3.445 12.381 1.00 98.44 84 GLU A CA 1
ATOM 580 C C . GLU A 1 84 ? -0.729 4.043 11.230 1.00 98.44 84 GLU A C 1
ATOM 582 O O . GLU A 1 84 ? 0.057 4.958 11.461 1.00 98.44 84 GLU A O 1
ATOM 587 N N . ILE A 1 85 ? -0.975 3.608 9.989 1.00 98.31 85 ILE A N 1
ATOM 588 C CA . ILE A 1 85 ? -0.291 4.145 8.801 1.00 98.31 85 ILE A CA 1
ATOM 589 C C . ILE A 1 85 ? -0.426 5.675 8.744 1.00 98.31 85 ILE A C 1
ATOM 591 O O . ILE A 1 85 ? 0.558 6.385 8.541 1.00 98.31 85 ILE A O 1
ATOM 595 N N . LEU A 1 86 ? -1.625 6.206 9.013 1.00 98.69 86 LEU A N 1
ATOM 596 C CA . LEU A 1 86 ? -1.913 7.645 9.002 1.00 98.69 86 LEU A CA 1
ATOM 597 C C . LEU A 1 86 ? -1.069 8.491 9.969 1.00 98.69 86 LEU A C 1
ATOM 599 O O . LEU A 1 86 ? -1.007 9.709 9.781 1.00 98.69 86 LEU A O 1
ATOM 603 N N . ARG A 1 87 ? -0.443 7.891 10.990 1.00 98.38 87 ARG A N 1
ATOM 604 C CA . ARG A 1 87 ? 0.436 8.608 11.933 1.00 98.38 87 ARG A CA 1
ATOM 605 C C . ARG A 1 87 ? 1.809 8.919 11.348 1.00 98.38 87 ARG A C 1
ATOM 607 O O . ARG A 1 87 ? 2.463 9.834 11.834 1.00 98.38 87 ARG A O 1
ATOM 614 N N . HIS A 1 88 ? 2.210 8.201 10.301 1.00 97.69 88 HIS A N 1
ATOM 615 C CA . HIS A 1 88 ? 3.521 8.339 9.655 1.00 97.69 88 HIS A CA 1
ATOM 616 C C . HIS A 1 88 ? 3.454 9.111 8.332 1.00 97.69 88 HIS A C 1
ATOM 618 O O . HIS A 1 88 ? 4.474 9.567 7.827 1.00 97.69 88 HIS A O 1
ATOM 624 N N . VAL A 1 89 ? 2.258 9.282 7.764 1.00 97.62 89 VAL A N 1
ATOM 625 C CA . VAL A 1 89 ? 2.068 9.927 6.458 1.00 97.62 89 VAL A CA 1
ATOM 626 C C . VAL A 1 89 ? 1.811 11.427 6.627 1.00 97.62 89 VAL A C 1
ATOM 628 O O . VAL A 1 89 ? 0.854 11.839 7.290 1.00 97.62 89 VAL A O 1
ATOM 631 N N . ALA A 1 90 ? 2.643 12.248 5.981 1.00 96.88 90 ALA A N 1
ATOM 632 C CA . ALA A 1 90 ? 2.504 13.703 5.953 1.00 96.88 90 ALA A CA 1
ATOM 633 C C . ALA A 1 90 ? 1.166 14.157 5.330 1.00 96.88 90 ALA A C 1
ATOM 635 O O . ALA A 1 90 ? 0.518 13.425 4.580 1.00 96.88 90 ALA A O 1
ATOM 636 N N . SER A 1 91 ? 0.722 15.382 5.627 1.00 97.69 91 SER A N 1
ATOM 637 C CA . SER A 1 91 ? -0.489 15.942 5.012 1.00 97.69 91 SER A CA 1
ATOM 638 C C . SER A 1 91 ? -0.333 16.083 3.498 1.00 97.69 91 SER A C 1
ATOM 640 O O . SER A 1 91 ? 0.645 16.662 3.038 1.00 97.69 91 SER A O 1
ATOM 642 N N . GLY A 1 92 ? -1.325 15.609 2.745 1.00 97.75 92 GLY A N 1
ATOM 643 C CA . GLY A 1 92 ? -1.290 15.569 1.285 1.00 97.75 92 GLY A CA 1
ATOM 644 C C . GLY A 1 92 ? -2.439 14.739 0.715 1.00 97.75 92 GLY A C 1
ATOM 645 O O . GLY A 1 92 ? -3.267 14.212 1.470 1.00 97.75 92 GLY A O 1
ATOM 646 N N . ARG A 1 93 ? -2.485 14.600 -0.612 1.00 97.88 93 ARG A N 1
ATOM 647 C CA . ARG A 1 93 ? -3.526 13.834 -1.318 1.00 97.88 93 ARG A CA 1
ATOM 648 C C . ARG A 1 93 ? -3.477 12.350 -0.968 1.00 97.88 93 ARG A C 1
ATOM 650 O O . ARG A 1 93 ? -4.539 11.776 -0.743 1.00 97.88 93 ARG A O 1
ATOM 657 N N . VAL A 1 94 ? -2.290 11.754 -0.831 1.00 97.88 94 VAL A N 1
ATOM 658 C CA . VAL A 1 94 ? -2.127 10.368 -0.352 1.00 97.88 94 VAL A CA 1
ATOM 659 C C . VAL A 1 94 ? -2.813 10.193 1.002 1.00 97.88 94 VAL A C 1
ATOM 661 O O . VAL A 1 94 ? -3.677 9.331 1.149 1.00 97.88 94 VAL A O 1
ATOM 664 N N . ARG A 1 95 ? -2.516 11.055 1.984 1.00 98.62 95 ARG A N 1
ATOM 665 C CA . ARG A 1 95 ? -3.137 10.989 3.318 1.00 98.62 95 ARG A CA 1
ATOM 666 C C . ARG A 1 95 ? -4.655 11.148 3.252 1.00 98.62 95 ARG A C 1
ATOM 668 O O . ARG A 1 95 ? -5.372 10.404 3.918 1.00 98.62 95 ARG A O 1
ATOM 675 N N . THR A 1 96 ? -5.161 12.084 2.447 1.00 98.75 96 THR A N 1
ATOM 676 C CA . THR A 1 96 ? -6.607 12.245 2.218 1.00 98.75 96 THR A CA 1
ATOM 677 C C . THR A 1 96 ? -7.229 10.979 1.629 1.00 98.75 96 THR A C 1
ATOM 679 O O . THR A 1 96 ? -8.284 10.550 2.097 1.00 98.75 96 THR A O 1
ATOM 682 N N . GLY A 1 97 ? -6.560 10.344 0.667 1.00 98.69 97 GLY A N 1
ATOM 683 C CA . GLY A 1 97 ? -6.972 9.065 0.099 1.00 98.69 97 GLY A CA 1
ATOM 684 C C . GLY A 1 97 ? -7.001 7.945 1.140 1.00 98.69 97 GLY A C 1
ATOM 685 O O . GLY A 1 97 ? -7.975 7.203 1.198 1.00 98.69 97 GLY A O 1
ATOM 686 N N . ILE A 1 98 ? -6.007 7.854 2.028 1.00 98.75 98 ILE A N 1
ATOM 687 C CA . ILE A 1 98 ? -5.986 6.851 3.111 1.00 98.75 98 ILE A CA 1
ATOM 688 C C . ILE A 1 98 ? -7.135 7.087 4.106 1.00 98.75 98 ILE A C 1
ATOM 690 O O . ILE A 1 98 ? -7.788 6.141 4.547 1.00 98.75 98 ILE A O 1
ATOM 694 N N . VAL A 1 99 ? -7.457 8.347 4.417 1.00 98.81 99 VAL A N 1
ATOM 695 C CA . VAL A 1 99 ? -8.651 8.682 5.215 1.00 98.81 99 VAL A CA 1
ATOM 696 C C . VAL A 1 99 ? -9.935 8.243 4.500 1.00 98.81 99 VAL A C 1
ATOM 698 O O . VAL A 1 99 ? -10.857 7.742 5.147 1.00 98.81 99 VAL A O 1
ATOM 701 N N . ALA A 1 100 ? -10.018 8.395 3.177 1.00 98.75 100 ALA A N 1
ATOM 702 C CA . ALA A 1 100 ? -11.148 7.893 2.400 1.00 98.75 100 ALA A CA 1
ATOM 703 C C . ALA A 1 100 ? -11.202 6.354 2.409 1.00 98.75 100 ALA A C 1
ATOM 705 O O . ALA A 1 100 ? -12.256 5.795 2.704 1.00 98.75 100 ALA A O 1
ATOM 706 N N . ALA A 1 101 ? -10.074 5.667 2.216 1.00 98.75 101 ALA A N 1
ATOM 707 C CA . ALA A 1 101 ? -9.962 4.213 2.332 1.00 98.75 101 ALA A CA 1
ATOM 708 C C . ALA A 1 101 ? -10.502 3.717 3.679 1.00 98.75 101 ALA A C 1
ATOM 710 O O . ALA A 1 101 ? -11.346 2.823 3.737 1.00 98.75 101 ALA A O 1
ATOM 711 N N . ARG A 1 102 ? -10.111 4.377 4.773 1.00 98.62 102 ARG A N 1
ATOM 712 C CA . ARG A 1 102 ? -10.597 4.074 6.122 1.00 98.62 102 ARG A CA 1
ATOM 713 C C . ARG A 1 102 ? -12.120 4.154 6.251 1.00 98.62 102 ARG A C 1
ATOM 715 O O . ARG A 1 102 ? -12.709 3.341 6.967 1.00 98.62 102 ARG A O 1
ATOM 722 N N . ARG A 1 103 ? -12.756 5.115 5.573 1.00 98.62 103 ARG A N 1
ATOM 723 C CA . ARG A 1 103 ? -14.221 5.296 5.543 1.00 98.62 103 ARG A CA 1
ATOM 724 C C . ARG A 1 103 ? -14.926 4.270 4.658 1.00 98.62 103 ARG A C 1
ATOM 726 O O . ARG A 1 103 ? -16.078 3.950 4.923 1.00 98.62 103 ARG A O 1
ATOM 733 N N . LEU A 1 104 ? -14.243 3.751 3.639 1.00 98.62 104 LEU A N 1
ATOM 734 C CA . LEU A 1 104 ? -14.778 2.778 2.683 1.00 98.62 104 LEU A CA 1
ATOM 735 C C . LEU A 1 104 ? -14.624 1.318 3.138 1.00 98.62 104 LEU A C 1
ATOM 737 O O . LEU A 1 104 ? -15.100 0.421 2.452 1.00 98.62 104 LEU A O 1
ATOM 741 N N . LEU A 1 105 ? -14.001 1.044 4.290 1.00 98.19 105 LEU A N 1
ATOM 742 C CA . LEU A 1 105 ? -13.894 -0.309 4.863 1.00 98.19 105 LEU A CA 1
ATOM 743 C C . LEU A 1 105 ? -15.219 -1.092 5.018 1.00 98.19 105 LEU A C 1
ATOM 745 O O . LEU A 1 105 ? -15.153 -2.321 4.997 1.00 98.19 105 LEU A O 1
ATOM 749 N N . PRO A 1 106 ? -16.403 -0.461 5.185 1.00 97.44 106 PRO A N 1
ATOM 750 C CA . PRO A 1 106 ? -17.672 -1.191 5.177 1.00 97.44 106 PRO A CA 1
ATOM 751 C C . PRO A 1 106 ? -18.048 -1.800 3.817 1.00 97.44 106 PRO A C 1
ATOM 753 O O . PRO A 1 106 ? -18.893 -2.691 3.776 1.00 97.44 106 PRO A O 1
ATOM 756 N N . LEU A 1 107 ? -17.460 -1.332 2.711 1.00 96.94 107 LEU A N 1
ATOM 757 C CA . LEU A 1 107 ? -17.706 -1.888 1.381 1.00 96.94 107 LEU A CA 1
ATOM 758 C C . LEU A 1 107 ? -16.931 -3.200 1.179 1.00 96.94 107 LEU A C 1
ATOM 760 O O . LEU A 1 107 ? -15.926 -3.464 1.836 1.00 96.94 107 LEU A O 1
ATOM 764 N N . SER A 1 108 ? -17.400 -4.030 0.248 1.00 94.12 108 SER A N 1
ATOM 765 C CA . SER A 1 108 ? -16.728 -5.271 -0.168 1.00 94.12 108 SER A CA 1
ATOM 766 C C . SER A 1 108 ? -16.325 -5.290 -1.643 1.00 94.12 108 SER A C 1
ATOM 768 O O . SER A 1 108 ? -15.480 -6.094 -2.021 1.00 94.12 108 SER A O 1
ATOM 770 N N . ASP A 1 109 ? -16.903 -4.418 -2.470 1.00 97.12 109 ASP A N 1
ATOM 771 C CA . ASP A 1 109 ? -16.606 -4.331 -3.900 1.00 97.12 109 ASP A CA 1
ATOM 772 C C . ASP A 1 109 ? -15.329 -3.506 -4.135 1.00 97.12 109 ASP A C 1
ATOM 774 O O . ASP A 1 109 ? -15.342 -2.272 -4.076 1.00 97.12 109 ASP A O 1
ATOM 778 N N . ALA A 1 110 ? -14.226 -4.203 -4.415 1.00 97.25 110 ALA A N 1
ATOM 779 C CA . ALA A 1 110 ? -12.932 -3.593 -4.699 1.00 97.25 110 ALA A CA 1
ATOM 780 C C . ALA A 1 110 ? -12.969 -2.685 -5.938 1.00 97.25 110 ALA A C 1
ATOM 782 O O . ALA A 1 110 ? -12.368 -1.613 -5.920 1.00 97.25 110 ALA A O 1
ATOM 783 N N . SER A 1 111 ? -13.720 -3.045 -6.984 1.00 97.00 111 SER A N 1
ATOM 784 C CA . SER A 1 111 ? -13.856 -2.218 -8.187 1.00 97.00 111 SER A CA 1
ATOM 785 C C . SER A 1 111 ? -14.614 -0.922 -7.889 1.00 97.00 111 SER A C 1
ATOM 787 O O . SER A 1 111 ? -14.264 0.137 -8.410 1.00 97.00 111 SER A O 1
ATOM 789 N N . ALA A 1 112 ? -15.632 -0.962 -7.023 1.00 97.50 112 ALA A N 1
ATOM 790 C CA . ALA A 1 112 ? -16.314 0.251 -6.573 1.00 97.50 112 ALA A CA 1
ATOM 791 C C . ALA A 1 112 ? -15.408 1.159 -5.740 1.00 97.50 112 ALA A C 1
ATOM 793 O O . ALA A 1 112 ? -15.432 2.375 -5.929 1.00 97.50 112 ALA A O 1
ATOM 794 N N . VAL A 1 113 ? -14.598 0.582 -4.854 1.00 98.44 113 VAL A N 1
ATOM 795 C CA . VAL A 1 113 ? -13.638 1.336 -4.043 1.00 98.44 113 VAL A CA 1
ATOM 796 C C . VAL A 1 113 ? -12.541 1.953 -4.913 1.00 98.44 113 VAL A C 1
ATOM 798 O O . VAL A 1 113 ? -12.245 3.136 -4.760 1.00 98.44 113 VAL A O 1
ATOM 801 N N . ALA A 1 114 ? -12.006 1.206 -5.880 1.00 97.88 114 ALA A N 1
ATOM 802 C CA . ALA A 1 114 ? -11.028 1.687 -6.853 1.00 97.88 114 ALA A CA 1
ATOM 803 C C . ALA A 1 114 ? -11.537 2.885 -7.671 1.00 97.88 114 ALA A C 1
ATOM 805 O O . ALA A 1 114 ? -10.789 3.823 -7.922 1.00 97.88 114 ALA A O 1
ATOM 806 N N . ARG A 1 115 ? -12.831 2.929 -8.026 1.00 97.19 115 ARG A N 1
ATOM 807 C CA . ARG A 1 115 ? -13.420 4.111 -8.691 1.00 97.19 115 ARG A CA 1
ATOM 808 C C . ARG A 1 115 ? -13.369 5.383 -7.840 1.00 97.19 115 ARG A C 1
ATOM 810 O O . ARG A 1 115 ? -13.435 6.472 -8.399 1.00 97.19 115 ARG A O 1
ATOM 817 N N . VAL A 1 116 ? -13.309 5.254 -6.514 1.00 97.88 116 VAL A N 1
ATOM 818 C CA . VAL A 1 116 ? -13.249 6.392 -5.583 1.00 97.88 116 VAL A CA 1
ATOM 819 C C . VAL A 1 116 ? -11.808 6.751 -5.233 1.00 97.88 116 VAL A C 1
ATOM 821 O O . VAL A 1 116 ? -11.479 7.929 -5.140 1.00 97.88 116 VAL A O 1
ATOM 824 N N . LEU A 1 117 ? -10.970 5.743 -4.996 1.00 98.06 117 LEU A N 1
ATOM 825 C CA . LEU A 1 117 ? -9.609 5.917 -4.486 1.00 98.06 117 LEU A CA 1
ATOM 826 C C . LEU A 1 117 ? -8.541 6.020 -5.577 1.00 98.06 117 LEU A C 1
ATOM 828 O O . LEU A 1 117 ? -7.434 6.454 -5.273 1.00 98.06 117 LEU A O 1
ATOM 832 N N . GLY A 1 118 ? -8.871 5.616 -6.802 1.00 97.25 118 GLY A N 1
ATOM 833 C CA . GLY A 1 118 ? -7.904 5.375 -7.862 1.00 97.25 118 GLY A CA 1
ATOM 834 C C . GLY A 1 118 ? -7.459 3.912 -7.919 1.00 97.25 118 GLY A C 1
ATOM 835 O O . GLY A 1 118 ? -7.676 3.128 -6.994 1.00 97.25 118 GLY A O 1
ATOM 836 N N . ASN A 1 119 ? -6.866 3.537 -9.047 1.00 95.31 119 ASN A N 1
ATOM 837 C CA . ASN A 1 119 ? -6.256 2.225 -9.285 1.00 95.31 119 ASN A CA 1
ATOM 838 C C . ASN A 1 119 ? -4.941 2.344 -10.071 1.00 95.31 119 ASN A C 1
ATOM 840 O O . ASN A 1 119 ? -4.585 1.458 -10.843 1.00 95.31 119 ASN A O 1
ATOM 844 N N . GLY A 1 120 ? -4.251 3.473 -9.916 1.00 92.12 120 GLY A N 1
ATOM 845 C CA . GLY A 1 120 ? -2.963 3.765 -10.540 1.00 92.12 120 GLY A CA 1
ATOM 846 C C . GLY A 1 120 ? -3.017 4.167 -12.013 1.00 92.12 120 GLY A C 1
ATOM 847 O O . GLY A 1 120 ? -1.974 4.391 -12.616 1.00 92.12 120 GLY A O 1
ATOM 848 N N . ARG A 1 121 ? -4.200 4.348 -12.617 1.00 92.25 121 ARG A N 1
ATOM 849 C CA . ARG A 1 121 ? -4.325 4.819 -14.015 1.00 92.25 121 ARG A CA 1
ATOM 850 C C . ARG A 1 121 ? -3.666 6.173 -14.267 1.00 92.25 121 ARG A C 1
ATOM 852 O O . ARG A 1 121 ? -3.387 6.490 -15.421 1.00 92.25 121 ARG A O 1
ATOM 859 N N . LEU A 1 122 ? -3.468 6.979 -13.227 1.00 89.44 122 LEU A N 1
ATOM 860 C CA . LEU A 1 122 ? -2.778 8.265 -13.315 1.00 89.44 122 LEU A CA 1
ATOM 861 C C . LEU A 1 122 ? -1.270 8.169 -13.037 1.00 89.44 122 LEU A C 1
ATOM 863 O O . LEU A 1 122 ? -0.603 9.203 -13.063 1.00 89.44 122 LEU A O 1
ATOM 867 N N . VAL A 1 123 ? -0.745 6.965 -12.770 1.00 85.56 123 VAL A N 1
ATOM 868 C CA . VAL A 1 123 ? 0.669 6.690 -12.454 1.00 85.56 123 VAL A CA 1
ATOM 869 C C . VAL A 1 123 ? 1.172 7.634 -11.358 1.00 85.56 123 VAL A C 1
ATOM 871 O O . VAL A 1 123 ? 2.185 8.311 -11.490 1.00 85.56 123 VAL A O 1
ATOM 874 N N . ALA A 1 124 ? 0.381 7.777 -10.295 1.00 87.12 124 ALA A N 1
ATOM 875 C CA . ALA A 1 124 ? 0.651 8.727 -9.229 1.00 87.12 124 ALA A CA 1
ATOM 876 C C . ALA A 1 124 ? 0.304 8.117 -7.874 1.00 87.12 124 ALA A C 1
ATOM 878 O O . ALA A 1 124 ? -0.784 7.579 -7.693 1.00 87.12 124 ALA A O 1
ATOM 879 N N . ALA A 1 125 ? 1.171 8.307 -6.880 1.00 89.88 125 ALA A N 1
ATOM 880 C CA . ALA A 1 125 ? 1.011 7.746 -5.538 1.00 89.88 125 ALA A CA 1
ATOM 881 C C . ALA A 1 125 ? -0.388 7.959 -4.921 1.00 89.88 125 ALA A C 1
ATOM 883 O O . ALA A 1 125 ? -0.935 7.058 -4.291 1.00 89.88 125 ALA A O 1
ATOM 884 N N . HIS A 1 126 ? -1.004 9.127 -5.128 1.00 93.44 126 HIS A N 1
ATOM 885 C CA . HIS A 1 126 ? -2.337 9.441 -4.598 1.00 93.44 126 HIS A CA 1
ATOM 886 C C . HIS A 1 126 ? -3.499 8.733 -5.318 1.00 93.44 126 HIS A C 1
ATOM 888 O O . HIS A 1 126 ? -4.582 8.670 -4.748 1.00 93.44 126 HIS A O 1
ATOM 894 N N . ASP A 1 127 ? -3.274 8.216 -6.528 1.00 95.38 127 ASP A N 1
ATOM 895 C CA . ASP A 1 127 ? -4.209 7.398 -7.318 1.00 95.38 127 ASP A CA 1
ATOM 896 C C . ASP A 1 127 ? -3.921 5.888 -7.176 1.00 95.38 127 ASP A C 1
ATOM 898 O O . ASP A 1 127 ? -4.722 5.059 -7.590 1.00 95.38 127 ASP A O 1
ATOM 902 N N . THR A 1 128 ? -2.789 5.513 -6.573 1.00 95.25 128 THR A N 1
ATOM 903 C CA . THR A 1 128 ? -2.350 4.115 -6.422 1.00 95.25 128 THR A CA 1
ATOM 904 C C . THR A 1 128 ? -2.468 3.634 -4.973 1.00 95.25 128 THR A C 1
ATOM 906 O O . THR A 1 128 ? -3.160 2.662 -4.666 1.00 95.25 128 THR A O 1
ATOM 909 N N . VAL A 1 129 ? -1.791 4.323 -4.052 1.00 97.06 129 VAL A N 1
ATOM 910 C CA . VAL A 1 129 ? -1.529 3.852 -2.683 1.00 97.06 129 VAL A CA 1
ATOM 911 C C . VAL A 1 129 ? -2.792 3.725 -1.819 1.00 97.06 129 VAL A C 1
ATOM 913 O O . VAL A 1 129 ? -2.921 2.737 -1.097 1.00 97.06 129 VAL A O 1
ATOM 916 N N . PRO A 1 130 ? -3.769 4.651 -1.860 1.00 98.56 130 PRO A N 1
ATOM 917 C CA . PRO A 1 130 ? -4.973 4.511 -1.043 1.00 98.56 130 PRO A CA 1
ATOM 918 C C . PRO A 1 130 ? -5.757 3.217 -1.298 1.00 98.56 130 PRO A C 1
ATOM 920 O O . PRO A 1 130 ? -6.226 2.584 -0.349 1.00 98.56 130 PRO A O 1
ATOM 923 N N . PHE A 1 131 ? -5.885 2.808 -2.564 1.00 98.69 131 PHE A N 1
ATOM 924 C CA . PHE A 1 131 ? -6.599 1.588 -2.933 1.00 98.69 131 PHE A CA 1
ATOM 925 C C . PHE A 1 131 ? -5.850 0.328 -2.501 1.00 98.69 131 PHE A C 1
ATOM 927 O O . PHE A 1 131 ? -6.452 -0.562 -1.898 1.00 98.69 131 PHE A O 1
ATOM 934 N N . THR A 1 132 ? -4.536 0.263 -2.719 1.00 98.19 132 THR A N 1
ATOM 935 C CA . THR A 1 132 ? -3.734 -0.899 -2.310 1.00 98.19 132 THR A CA 1
ATOM 936 C C . THR A 1 132 ? -3.749 -1.089 -0.792 1.00 98.19 132 THR A C 1
ATOM 938 O O . THR A 1 132 ? -3.909 -2.211 -0.308 1.00 98.19 132 THR A O 1
ATOM 941 N N . LEU A 1 133 ? -3.695 0.003 -0.022 1.00 98.44 133 LEU A N 1
ATOM 942 C CA . LEU A 1 133 ? -3.828 -0.037 1.434 1.00 98.44 133 LEU A CA 1
ATOM 943 C C . LEU A 1 133 ? -5.218 -0.488 1.888 1.00 98.44 133 LEU A C 1
ATOM 945 O O . LEU A 1 133 ? -5.319 -1.243 2.855 1.00 98.44 133 LEU A O 1
ATOM 949 N N . TRP A 1 134 ? -6.286 -0.077 1.196 1.00 98.75 134 TRP A N 1
ATOM 950 C CA . TRP A 1 134 ? -7.634 -0.579 1.474 1.00 98.75 134 TRP A CA 1
ATOM 951 C C . TRP A 1 134 ? -7.719 -2.096 1.275 1.00 98.75 134 TRP A C 1
ATOM 953 O O . TRP A 1 134 ? -8.212 -2.799 2.161 1.00 98.75 134 TRP A O 1
ATOM 963 N N . VAL A 1 135 ? -7.186 -2.611 0.159 1.00 98.56 135 VAL A N 1
ATOM 964 C CA . VAL A 1 135 ? -7.172 -4.054 -0.123 1.00 98.56 135 VAL A CA 1
ATOM 965 C C . VAL A 1 135 ? -6.382 -4.800 0.953 1.00 98.56 135 VAL A C 1
ATOM 967 O O . VAL A 1 135 ? -6.897 -5.751 1.543 1.00 98.56 135 VAL A O 1
ATOM 970 N N . ALA A 1 136 ? -5.168 -4.342 1.268 1.00 96.88 136 ALA A N 1
ATOM 971 C CA . ALA A 1 136 ? -4.318 -4.967 2.281 1.00 96.88 136 ALA A CA 1
ATOM 972 C C . ALA A 1 136 ? -4.927 -4.909 3.693 1.00 96.88 136 ALA A C 1
ATOM 974 O O . ALA A 1 136 ? -4.750 -5.827 4.496 1.00 96.88 136 ALA A O 1
ATOM 975 N N . ALA A 1 137 ? -5.671 -3.848 4.016 1.00 98.12 137 ALA A N 1
ATOM 976 C CA . ALA A 1 137 ? -6.418 -3.759 5.264 1.00 98.12 137 ALA A CA 1
ATOM 977 C C . ALA A 1 137 ? -7.558 -4.783 5.301 1.00 98.12 137 ALA A C 1
ATOM 979 O O . ALA A 1 137 ? -7.728 -5.473 6.305 1.00 98.12 137 ALA A O 1
ATOM 980 N N . ARG A 1 138 ? -8.335 -4.891 4.216 1.00 97.38 138 ARG A N 1
ATOM 981 C CA . ARG A 1 138 ? -9.532 -5.738 4.134 1.00 97.38 138 ARG A CA 1
ATOM 982 C C . ARG A 1 138 ? -9.208 -7.229 4.078 1.00 97.38 138 ARG A C 1
ATOM 984 O O . ARG A 1 138 ? -9.913 -8.020 4.698 1.00 97.38 138 ARG A O 1
ATOM 991 N N . HIS A 1 139 ? -8.149 -7.590 3.360 1.00 96.25 139 HIS A N 1
ATOM 992 C CA . HIS A 1 139 ? -7.780 -8.968 3.038 1.00 96.25 139 HIS A CA 1
ATOM 993 C C . HIS A 1 139 ? -6.442 -9.385 3.665 1.00 96.25 139 HIS A C 1
ATOM 995 O O . HIS A 1 139 ? -5.794 -10.304 3.181 1.00 96.25 139 HIS A O 1
ATOM 1001 N N . GLY A 1 140 ? -6.028 -8.738 4.761 1.00 90.94 140 GLY A N 1
ATOM 1002 C CA . GLY A 1 140 ? -4.704 -8.912 5.377 1.00 90.94 140 GLY A CA 1
ATOM 1003 C C . GLY A 1 140 ? -4.295 -10.346 5.745 1.00 90.94 140 GLY A C 1
ATOM 1004 O O . GLY A 1 140 ? -3.113 -10.594 5.951 1.00 90.94 140 GLY A O 1
ATOM 1005 N N . GLY A 1 141 ? -5.249 -11.278 5.838 1.00 88.69 141 GLY A N 1
ATOM 1006 C CA . GLY A 1 141 ? -5.006 -12.699 6.110 1.00 88.69 141 GLY A CA 1
ATOM 1007 C C . GLY A 1 141 ? -5.173 -13.631 4.905 1.00 88.69 141 GLY A C 1
ATOM 1008 O O . GLY A 1 141 ? -5.076 -14.841 5.077 1.00 88.69 141 GLY A O 1
ATOM 1009 N N . ASP A 1 142 ? -5.455 -13.106 3.710 1.00 94.81 142 ASP A N 1
ATOM 1010 C CA . ASP A 1 142 ? -5.712 -13.904 2.507 1.00 94.81 142 ASP A CA 1
ATOM 1011 C C . ASP A 1 142 ? -5.063 -13.266 1.272 1.00 94.81 142 ASP A C 1
ATOM 1013 O O . ASP A 1 142 ? -5.643 -12.410 0.596 1.00 94.81 142 ASP A O 1
ATOM 1017 N N . TYR A 1 143 ? -3.844 -13.725 0.970 1.00 93.31 143 TYR A N 1
ATOM 1018 C CA . TYR A 1 143 ? -3.052 -13.253 -0.164 1.00 93.31 143 TYR A CA 1
ATOM 1019 C C . TYR A 1 143 ? -3.783 -13.421 -1.499 1.00 93.31 143 TYR A C 1
ATOM 1021 O O . TYR A 1 143 ? -3.788 -12.503 -2.317 1.00 93.31 143 TYR A O 1
ATOM 1029 N N . ARG A 1 144 ? -4.408 -14.585 -1.738 1.00 96.12 144 ARG A N 1
ATOM 1030 C CA . ARG A 1 144 ? -5.031 -14.887 -3.037 1.00 96.12 144 ARG A CA 1
ATOM 1031 C C . ARG A 1 144 ? -6.218 -13.972 -3.285 1.00 96.12 144 ARG A C 1
ATOM 1033 O O . ARG A 1 144 ? -6.323 -13.399 -4.368 1.00 96.12 144 ARG A O 1
ATOM 1040 N N . THR A 1 145 ? -7.081 -13.813 -2.284 1.00 97.75 145 THR A N 1
ATOM 1041 C CA . THR A 1 145 ? -8.238 -12.922 -2.398 1.00 97.75 145 THR A CA 1
ATOM 1042 C C . THR A 1 145 ? -7.794 -11.474 -2.575 1.00 97.75 145 THR A C 1
ATOM 1044 O O . THR A 1 145 ? -8.328 -10.789 -3.444 1.00 97.75 145 THR A O 1
ATOM 1047 N N . ALA A 1 146 ? -6.796 -11.013 -1.815 1.00 97.19 146 ALA A N 1
ATOM 1048 C CA . ALA A 1 146 ? -6.265 -9.661 -1.952 1.00 97.19 146 ALA A CA 1
ATOM 1049 C C . ALA A 1 146 ? -5.721 -9.395 -3.363 1.00 97.19 146 ALA A C 1
ATOM 1051 O O . ALA A 1 146 ? -6.124 -8.431 -4.007 1.00 97.19 146 ALA A O 1
ATOM 1052 N N . PHE A 1 147 ? -4.854 -10.281 -3.858 1.00 95.56 147 PHE A N 1
ATOM 1053 C CA . PHE A 1 147 ? -4.220 -10.145 -5.165 1.00 95.56 147 PHE A CA 1
ATOM 1054 C C . PHE A 1 147 ? -5.253 -10.105 -6.296 1.00 95.56 147 PHE A C 1
ATOM 1056 O O . PHE A 1 147 ? -5.227 -9.203 -7.131 1.00 95.56 147 PHE A O 1
ATOM 1063 N N . TRP A 1 148 ? -6.216 -11.034 -6.303 1.00 97.88 148 TRP A N 1
ATOM 1064 C CA . TRP A 1 148 ? -7.250 -11.056 -7.340 1.00 97.88 148 TRP A CA 1
ATOM 1065 C C . TRP A 1 148 ? -8.232 -9.890 -7.236 1.00 97.88 148 TRP A C 1
ATOM 1067 O O . TRP A 1 148 ? -8.656 -9.377 -8.270 1.00 97.88 148 TRP A O 1
ATOM 1077 N N . ALA A 1 149 ? -8.569 -9.433 -6.025 1.00 98.12 149 ALA A N 1
ATOM 1078 C CA . ALA A 1 149 ? -9.388 -8.237 -5.840 1.00 98.12 149 ALA A CA 1
ATOM 1079 C C . ALA A 1 149 ? -8.695 -6.987 -6.406 1.00 98.12 149 ALA A C 1
ATOM 1081 O O . ALA A 1 149 ? -9.346 -6.159 -7.045 1.00 98.12 149 ALA A O 1
ATOM 1082 N N . THR A 1 150 ? -7.377 -6.872 -6.221 1.00 97.56 150 THR A N 1
ATOM 1083 C CA . THR A 1 150 ? -6.564 -5.809 -6.822 1.00 97.56 150 THR A CA 1
ATOM 1084 C C . THR A 1 150 ? -6.530 -5.920 -8.340 1.00 97.56 150 THR A C 1
ATOM 1086 O O . THR A 1 150 ? -6.882 -4.961 -9.021 1.00 97.56 150 THR A O 1
ATOM 1089 N N . ALA A 1 151 ? -6.188 -7.091 -8.884 1.00 97.56 151 ALA A N 1
ATOM 1090 C CA . ALA A 1 151 ? -6.091 -7.292 -10.328 1.00 97.56 151 ALA A CA 1
ATOM 1091 C C . ALA A 1 151 ? -7.426 -7.032 -11.048 1.00 97.56 151 ALA A C 1
ATOM 1093 O O . ALA A 1 151 ? -7.460 -6.391 -12.099 1.00 97.56 151 ALA A O 1
ATOM 1094 N N . ALA A 1 152 ? -8.543 -7.469 -10.457 1.00 97.44 152 ALA A N 1
ATOM 1095 C CA . ALA A 1 152 ? -9.881 -7.260 -11.005 1.00 97.44 152 ALA A CA 1
ATOM 1096 C C . ALA A 1 152 ? -10.308 -5.781 -11.033 1.00 97.44 152 ALA A C 1
ATOM 1098 O O . ALA A 1 152 ? -11.172 -5.405 -11.828 1.00 97.44 152 ALA A O 1
ATOM 1099 N N . ALA A 1 153 ? -9.713 -4.923 -10.199 1.00 96.81 153 ALA A N 1
ATOM 1100 C CA . ALA A 1 153 ? -9.962 -3.485 -10.240 1.00 96.81 153 ALA A CA 1
ATOM 1101 C C . ALA A 1 153 ? -9.311 -2.792 -11.453 1.00 96.81 153 ALA A C 1
ATOM 1103 O O . ALA A 1 153 ? -9.694 -1.663 -11.780 1.00 96.81 153 ALA A O 1
ATOM 1104 N N . GLY A 1 154 ? -8.387 -3.462 -12.152 1.00 96.06 154 GLY A N 1
ATOM 1105 C CA . GLY A 1 154 ? -7.704 -2.941 -13.335 1.00 96.06 154 GLY A CA 1
ATOM 1106 C C . GLY A 1 154 ? -6.812 -1.734 -13.031 1.00 96.06 154 GLY A C 1
ATOM 1107 O O . GLY A 1 154 ? -6.442 -1.490 -11.889 1.00 96.06 154 GLY A O 1
ATOM 1108 N N . GLY A 1 155 ? -6.505 -0.951 -14.067 1.00 95.06 155 GLY A N 1
ATOM 1109 C CA . GLY A 1 155 ? -5.602 0.195 -13.950 1.00 95.06 155 GLY A CA 1
ATOM 1110 C C . GLY A 1 155 ? -4.145 -0.226 -14.074 1.00 95.06 155 GLY A C 1
ATOM 1111 O O . GLY A 1 155 ? -3.815 -0.936 -15.023 1.00 95.06 155 GLY A O 1
ATOM 1112 N N . ASP A 1 156 ? -3.307 0.215 -13.143 1.00 93.25 156 ASP A N 1
ATOM 1113 C CA . ASP A 1 156 ? -1.885 -0.134 -13.065 1.00 93.25 156 ASP A CA 1
ATOM 1114 C C . ASP A 1 156 ? -1.723 -1.454 -12.296 1.00 93.25 156 ASP A C 1
ATOM 1116 O O . ASP A 1 156 ? -1.428 -1.499 -11.096 1.00 93.25 156 ASP A O 1
ATOM 1120 N N . VAL A 1 157 ? -2.127 -2.543 -12.958 1.00 92.62 157 VAL A N 1
ATOM 1121 C CA . VAL A 1 157 ? -2.356 -3.854 -12.327 1.00 92.62 157 VAL A CA 1
ATOM 1122 C C . VAL A 1 157 ? -1.071 -4.437 -11.752 1.00 92.62 157 VAL A C 1
ATOM 1124 O O . VAL A 1 157 ? -1.096 -4.968 -10.644 1.00 92.62 157 VAL A O 1
ATOM 1127 N N . ASP A 1 158 ? 0.033 -4.340 -12.483 1.00 88.38 158 ASP A N 1
ATOM 1128 C CA . ASP A 1 158 ? 1.352 -4.795 -12.052 1.00 88.38 158 ASP A CA 1
ATOM 1129 C C . ASP A 1 158 ? 1.788 -4.077 -10.774 1.00 88.38 158 ASP A C 1
ATOM 1131 O O . ASP A 1 158 ? 2.017 -4.734 -9.757 1.00 88.38 158 ASP A O 1
ATOM 1135 N N . THR A 1 159 ? 1.790 -2.747 -10.776 1.00 86.75 159 THR A N 1
ATOM 1136 C CA . THR A 1 159 ? 2.172 -1.936 -9.617 1.00 86.75 159 THR A CA 1
ATOM 1137 C C . THR A 1 159 ? 1.277 -2.180 -8.410 1.00 86.75 159 THR A C 1
ATOM 1139 O O . THR A 1 159 ? 1.752 -2.430 -7.298 1.00 86.75 159 THR A O 1
ATOM 1142 N N . THR A 1 160 ? -0.042 -2.115 -8.596 1.00 94.31 160 THR A N 1
ATOM 1143 C CA . THR A 1 160 ? -0.983 -2.256 -7.481 1.00 94.31 160 THR A CA 1
ATOM 1144 C C . THR A 1 160 ? -0.911 -3.652 -6.863 1.00 94.31 160 THR A C 1
ATOM 1146 O O . THR A 1 160 ? -0.898 -3.771 -5.633 1.00 94.31 160 THR A O 1
ATOM 1149 N N . CYS A 1 161 ? -0.795 -4.705 -7.680 1.00 93.44 161 CYS A N 1
ATOM 1150 C CA . CYS A 1 161 ? -0.611 -6.071 -7.192 1.00 93.44 161 CYS A CA 1
ATOM 1151 C C . CYS A 1 161 ? 0.748 -6.257 -6.514 1.00 93.44 161 CYS A C 1
ATOM 1153 O O . CYS A 1 161 ? 0.818 -6.926 -5.483 1.00 93.44 161 CYS A O 1
ATOM 1155 N N . ALA A 1 162 ? 1.810 -5.639 -7.036 1.00 86.44 162 ALA A N 1
ATOM 1156 C CA . ALA A 1 162 ? 3.135 -5.682 -6.431 1.00 86.44 162 ALA A CA 1
ATOM 1157 C C . ALA A 1 162 ? 3.138 -5.028 -5.038 1.00 86.44 162 ALA A C 1
ATOM 1159 O O . ALA A 1 162 ? 3.657 -5.612 -4.086 1.00 86.44 162 ALA A O 1
ATOM 1160 N N . ILE A 1 163 ? 2.486 -3.870 -4.879 1.00 91.75 163 ILE A N 1
ATOM 1161 C CA . ILE A 1 163 ? 2.339 -3.197 -3.580 1.00 91.75 163 ILE A CA 1
ATOM 1162 C C . ILE A 1 163 ? 1.544 -4.066 -2.598 1.00 91.75 163 ILE A C 1
ATOM 1164 O O . ILE A 1 163 ? 1.992 -4.293 -1.472 1.00 91.75 163 ILE A O 1
ATOM 1168 N N . VAL A 1 164 ? 0.375 -4.576 -3.005 1.00 93.81 164 VAL A N 1
ATOM 1169 C CA . VAL A 1 164 ? -0.458 -5.429 -2.138 1.00 93.81 164 VAL A CA 1
ATOM 1170 C C . VAL A 1 164 ? 0.293 -6.700 -1.747 1.00 93.81 164 VAL A C 1
ATOM 1172 O O . VAL A 1 164 ? 0.351 -7.037 -0.565 1.00 93.81 164 VAL A O 1
ATOM 1175 N N . GLY A 1 165 ? 0.932 -7.366 -2.708 1.00 89.50 165 GLY A N 1
ATOM 1176 C CA . GLY A 1 165 ? 1.753 -8.546 -2.465 1.00 89.50 165 GLY A CA 1
ATOM 1177 C C . GLY A 1 165 ? 2.917 -8.265 -1.514 1.00 89.50 165 GLY A C 1
ATOM 1178 O O . GLY A 1 165 ? 3.141 -9.039 -0.588 1.00 89.50 165 GLY A O 1
ATOM 1179 N N . GLY A 1 166 ? 3.610 -7.136 -1.674 1.00 85.19 166 GLY A N 1
ATOM 1180 C CA . GLY A 1 166 ? 4.702 -6.720 -0.791 1.00 85.19 166 GLY A CA 1
ATOM 1181 C C . GLY A 1 166 ? 4.251 -6.511 0.657 1.00 85.19 166 GLY A C 1
ATOM 1182 O O . GLY A 1 166 ? 4.891 -7.024 1.581 1.00 85.19 166 GLY A O 1
ATOM 1183 N N . ILE A 1 167 ? 3.112 -5.832 0.849 1.00 90.25 167 ILE A N 1
ATOM 1184 C CA . ILE A 1 167 ? 2.517 -5.589 2.172 1.00 90.25 167 ILE A CA 1
ATOM 1185 C C . ILE A 1 167 ? 2.117 -6.902 2.851 1.00 90.25 167 ILE A C 1
ATOM 1187 O O . ILE A 1 167 ? 2.393 -7.084 4.034 1.00 90.25 167 ILE A O 1
ATOM 1191 N N . LEU A 1 168 ? 1.466 -7.816 2.126 1.00 88.06 168 LEU A N 1
ATOM 1192 C CA . LEU A 1 168 ? 1.021 -9.102 2.681 1.00 88.06 168 LEU A CA 1
ATOM 1193 C C . LEU A 1 168 ? 2.170 -10.096 2.868 1.00 88.06 168 LEU A C 1
ATOM 1195 O O . LEU A 1 168 ? 2.122 -10.961 3.738 1.00 88.06 168 LEU A O 1
ATOM 1199 N N . GLY A 1 169 ? 3.217 -9.948 2.065 1.00 82.94 169 GLY A N 1
ATOM 1200 C CA . GLY A 1 169 ? 4.441 -10.710 2.148 1.00 82.94 169 GLY A CA 1
ATOM 1201 C C . GLY A 1 169 ? 4.450 -11.965 1.303 1.00 82.94 169 GLY A C 1
ATOM 1202 O O . GLY A 1 169 ? 4.608 -11.870 0.090 1.00 82.94 169 GLY A O 1
ATOM 1203 N N . THR A 1 170 ? 4.433 -13.129 1.940 1.00 82.06 170 THR A N 1
ATOM 1204 C CA . THR A 1 170 ? 4.749 -14.388 1.260 1.00 82.06 170 THR A CA 1
ATOM 1205 C C . THR A 1 170 ? 3.594 -14.826 0.349 1.00 82.06 170 THR A C 1
ATOM 1207 O O . THR A 1 170 ? 2.496 -15.074 0.855 1.00 82.06 170 THR A O 1
ATOM 1210 N N . PRO A 1 171 ? 3.809 -14.943 -0.977 1.00 84.38 171 PRO A N 1
ATOM 1211 C CA . PRO A 1 171 ? 2.798 -15.460 -1.894 1.00 84.38 171 PRO A CA 1
ATOM 1212 C C . PRO A 1 171 ? 2.575 -16.969 -1.702 1.00 84.38 171 PRO A C 1
ATOM 1214 O O . PRO A 1 171 ? 3.405 -17.655 -1.098 1.00 84.38 171 PRO A O 1
ATOM 1217 N N . P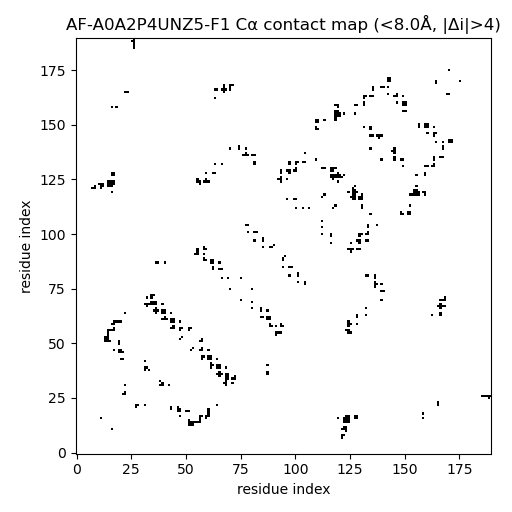RO A 1 172 ? 1.489 -17.528 -2.263 1.00 89.38 172 PRO A N 1
ATOM 1218 C CA . PRO A 1 172 ? 1.313 -18.970 -2.339 1.00 89.38 172 PRO A CA 1
ATOM 1219 C C . PRO A 1 172 ? 2.506 -19.677 -3.015 1.00 89.38 172 PRO A C 1
ATOM 1221 O O . PRO A 1 172 ? 2.998 -19.175 -4.030 1.00 89.38 172 PRO A O 1
ATOM 1224 N N . PRO A 1 173 ? 2.964 -20.843 -2.515 1.00 87.56 173 PRO A N 1
ATOM 1225 C CA . PRO A 1 173 ? 4.146 -21.524 -3.057 1.00 87.56 173 PRO A CA 1
ATOM 1226 C C . PRO A 1 173 ? 4.043 -21.883 -4.544 1.00 87.56 173 PRO A C 1
ATOM 1228 O O . PRO A 1 173 ? 5.025 -21.795 -5.271 1.00 87.56 173 PRO A O 1
ATOM 1231 N N . ASP A 1 174 ? 2.847 -22.250 -5.006 1.00 89.81 174 ASP A N 1
ATOM 1232 C CA . ASP A 1 174 ? 2.543 -22.532 -6.410 1.00 89.81 174 ASP A CA 1
ATOM 1233 C C . ASP A 1 174 ? 2.687 -21.293 -7.302 1.00 89.81 174 ASP A C 1
ATOM 1235 O O . ASP A 1 174 ? 3.113 -21.407 -8.447 1.00 89.81 174 ASP A O 1
ATOM 1239 N N . TRP A 1 175 ? 2.386 -20.104 -6.774 1.00 89.06 175 TRP A N 1
ATOM 1240 C CA . TRP A 1 175 ? 2.582 -18.847 -7.497 1.00 89.06 175 TRP A CA 1
ATOM 1241 C C . TRP A 1 175 ? 4.054 -18.444 -7.509 1.00 89.06 175 TRP A C 1
ATOM 1243 O O . TRP A 1 175 ? 4.559 -18.054 -8.556 1.00 89.06 175 TRP A O 1
ATOM 1253 N N . ALA A 1 176 ? 4.757 -18.601 -6.383 1.00 82.88 176 ALA A N 1
ATOM 1254 C CA . ALA A 1 176 ? 6.198 -18.353 -6.302 1.00 82.88 176 ALA A CA 1
ATOM 1255 C C . ALA A 1 176 ? 6.997 -19.266 -7.247 1.00 82.88 176 ALA A C 1
ATOM 1257 O O . ALA A 1 176 ? 7.933 -18.822 -7.899 1.00 82.88 176 ALA A O 1
ATOM 1258 N N . ALA A 1 177 ? 6.605 -20.535 -7.374 1.00 83.94 177 ALA A N 1
ATOM 1259 C CA . ALA A 1 177 ? 7.222 -21.462 -8.322 1.00 83.94 177 ALA A CA 1
ATOM 1260 C C . ALA A 1 177 ? 6.958 -21.090 -9.794 1.00 83.94 177 ALA A C 1
ATOM 1262 O O . ALA A 1 177 ? 7.672 -21.557 -10.679 1.00 83.94 177 ALA A O 1
ATOM 1263 N N . GLY A 1 178 ? 5.931 -20.274 -10.056 1.00 84.38 178 GLY A N 1
ATOM 1264 C CA . GLY A 1 178 ? 5.566 -19.796 -11.387 1.00 84.38 178 GLY A CA 1
ATOM 1265 C C . GLY A 1 178 ? 6.241 -18.487 -11.809 1.00 84.38 178 GLY A C 1
ATOM 1266 O O . GLY A 1 178 ? 6.008 -18.042 -12.931 1.00 84.38 178 GLY A O 1
ATOM 1267 N N . THR A 1 179 ? 7.043 -17.851 -10.947 1.00 82.88 179 THR A N 1
ATOM 1268 C CA . THR A 1 179 ? 7.775 -16.622 -11.296 1.00 82.88 179 THR A CA 1
ATOM 1269 C C . THR A 1 179 ? 9.112 -16.930 -11.966 1.00 82.88 179 THR A C 1
ATOM 1271 O O . THR A 1 179 ? 9.706 -17.981 -11.726 1.00 82.88 179 THR A O 1
ATOM 1274 N N . GLU A 1 180 ? 9.617 -15.994 -12.775 1.00 80.69 180 GLU A N 1
ATOM 1275 C CA . GLU A 1 180 ? 10.983 -16.068 -13.305 1.00 80.69 180 GLU A CA 1
ATOM 1276 C C . GLU A 1 180 ? 11.991 -16.256 -12.153 1.00 80.69 180 GLU A C 1
ATOM 1278 O O . GLU A 1 180 ? 11.879 -15.569 -11.130 1.00 80.69 180 GLU A O 1
ATOM 1283 N N . PRO A 1 181 ? 12.954 -17.192 -12.268 1.00 77.75 181 PRO A N 1
ATOM 1284 C CA . PRO A 1 181 ? 13.947 -17.387 -11.225 1.00 77.75 181 PRO A CA 1
ATOM 1285 C C . PRO A 1 181 ? 14.780 -16.118 -11.046 1.00 77.75 181 PRO A C 1
ATOM 1287 O O . PRO A 1 181 ? 15.175 -15.471 -12.017 1.00 77.75 181 PRO A O 1
ATOM 1290 N N . LEU A 1 182 ? 15.106 -15.792 -9.794 1.00 72.19 182 LEU A N 1
ATOM 1291 C CA . LEU A 1 182 ? 16.067 -14.729 -9.531 1.00 72.19 182 LEU A CA 1
ATOM 1292 C C . LEU A 1 182 ? 17.413 -15.068 -10.197 1.00 72.19 182 LEU A C 1
ATOM 1294 O O . LEU A 1 182 ? 17.804 -16.242 -10.234 1.00 72.19 182 LEU A O 1
ATOM 1298 N N . PRO A 1 183 ? 18.147 -14.059 -10.695 1.00 76.75 183 PRO A N 1
ATOM 1299 C CA . PRO A 1 183 ? 19.492 -14.256 -11.208 1.00 76.75 183 PRO A CA 1
ATOM 1300 C C . PRO A 1 183 ? 20.368 -15.042 -10.228 1.00 76.75 183 PRO A C 1
ATOM 1302 O O . PRO A 1 183 ? 20.370 -14.765 -9.032 1.00 76.75 183 PRO A O 1
ATOM 1305 N N . SER A 1 184 ? 21.174 -15.979 -10.734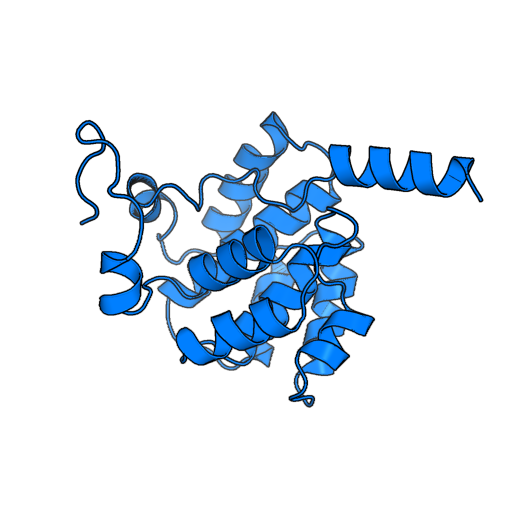 1.00 81.00 184 SER A N 1
ATOM 1306 C CA . SER A 1 184 ? 21.987 -16.888 -9.905 1.00 81.00 184 SER A CA 1
ATOM 1307 C C . SER A 1 184 ? 23.046 -16.195 -9.037 1.00 81.00 184 SER A C 1
ATOM 1309 O O . SER A 1 184 ? 23.658 -16.835 -8.187 1.00 81.00 184 SER A O 1
ATOM 1311 N N . TRP A 1 185 ? 23.312 -14.911 -9.285 1.00 80.00 185 TRP A N 1
ATOM 1312 C CA . TRP A 1 185 ? 24.224 -14.080 -8.500 1.00 80.00 185 TRP A CA 1
ATOM 1313 C C . TRP A 1 185 ? 23.537 -13.374 -7.321 1.00 80.00 185 TRP A C 1
ATOM 1315 O O . TRP A 1 185 ? 24.233 -12.808 -6.477 1.00 80.00 185 TRP A O 1
ATOM 1325 N N . LEU A 1 186 ? 22.202 -13.402 -7.235 1.00 63.31 186 LEU A N 1
ATOM 1326 C CA . LEU A 1 186 ? 21.479 -12.957 -6.047 1.00 63.31 186 LEU A CA 1
ATOM 1327 C C . LEU A 1 186 ? 21.506 -14.067 -4.985 1.00 63.31 186 LEU A C 1
ATOM 1329 O O . LEU A 1 186 ? 21.265 -15.231 -5.311 1.00 63.31 186 LEU A O 1
ATOM 1333 N N . PRO A 1 187 ? 21.781 -13.736 -3.712 1.00 57.38 187 PRO A N 1
ATOM 1334 C CA . PRO A 1 187 ? 21.676 -14.710 -2.635 1.00 57.38 187 PRO A CA 1
ATOM 1335 C C . PRO A 1 187 ? 20.236 -15.232 -2.550 1.00 57.38 187 PRO A C 1
ATOM 1337 O O . PRO A 1 187 ? 19.282 -14.464 -2.707 1.00 57.38 187 PRO A O 1
ATOM 1340 N N . ALA A 1 188 ? 20.082 -16.540 -2.320 1.00 53.28 188 ALA A N 1
ATOM 1341 C CA . ALA A 1 188 ? 18.770 -17.162 -2.183 1.00 53.28 188 ALA A CA 1
ATOM 1342 C C . ALA A 1 18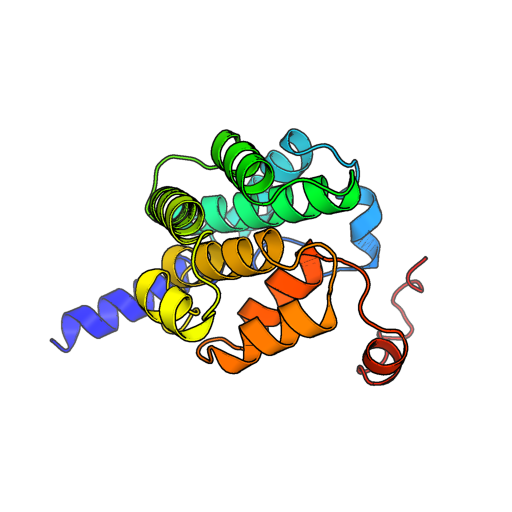8 ? 17.958 -16.462 -1.071 1.00 53.28 188 ALA A C 1
ATOM 1344 O O . ALA A 1 188 ? 18.535 -16.135 -0.028 1.00 53.28 188 ALA A O 1
ATOM 1345 N N . PRO A 1 189 ? 16.649 -16.217 -1.275 1.00 49.97 189 PRO A N 1
ATOM 1346 C CA . PRO A 1 189 ? 15.797 -15.680 -0.224 1.00 49.97 189 PRO A CA 1
ATOM 1347 C C . PRO A 1 189 ? 15.752 -16.688 0.933 1.00 49.97 189 PRO A C 1
ATOM 1349 O O . PRO A 1 189 ? 15.472 -17.867 0.721 1.00 49.97 189 PRO A O 1
ATOM 1352 N N . TYR A 1 190 ? 16.118 -16.212 2.119 1.00 44.94 190 TYR A N 1
ATOM 1353 C CA . TYR A 1 190 ? 16.142 -16.948 3.386 1.00 44.94 190 TYR A CA 1
ATOM 1354 C C . TYR A 1 190 ? 14.736 -17.211 3.934 1.00 44.94 190 TYR A C 1
ATOM 1356 O O . TYR A 1 190 ? 13.845 -16.352 3.728 1.00 44.9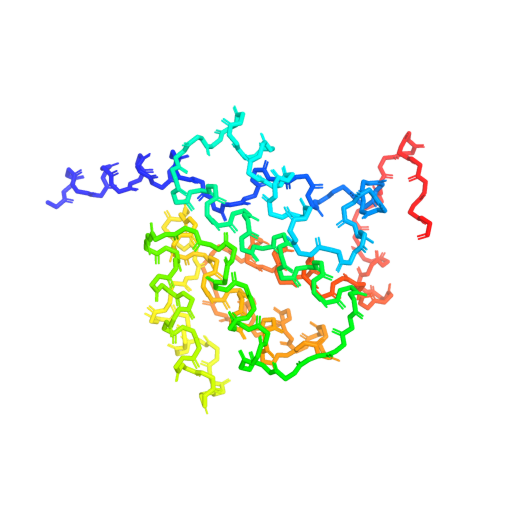4 190 TYR A O 1
#

Sequence (190 aa):
MTSDLMRASLLGLSVGDALGSQFFVPPNRSYFVSGDPAAAARDAALSAEVTHPHPEAVAGAVAVAVAAALRAAGPSAPGPFLDEILRHVASGRVRTGIVAARRLLPLSDASAVARVLGNGRLVAAHDTVPFTLWVAARHGGDYRTAFWATAAAGGDVDTTCAIVGGILGTPPPDWAAGTEPLPSWLPAPY

Organism: NCBI:txid1926885

Solvent-accessible surface area (backbone atoms only — not comparable to full-atom values): 9829 Å² total; per-residue (Å²): 112,72,67,56,52,53,51,48,49,55,47,10,66,49,22,28,56,28,74,59,32,76,76,85,37,71,81,47,42,74,79,51,56,76,38,42,42,69,58,22,28,54,53,19,32,64,43,10,46,80,82,21,65,34,69,51,9,22,34,21,18,17,37,51,36,18,44,23,10,45,44,72,62,41,92,69,58,42,61,64,51,51,59,54,33,57,75,73,34,58,92,49,63,31,44,54,27,41,54,49,30,59,71,49,63,88,61,83,58,48,50,64,48,24,75,75,30,27,36,20,76,58,39,16,9,41,25,24,43,16,32,32,52,38,41,42,33,76,32,60,89,36,66,68,62,31,43,50,44,44,44,75,42,36,65,34,36,68,62,43,32,49,52,31,42,51,31,66,48,81,69,58,68,75,58,59,72,68,49,83,78,76,61,90,87,56,77,77,76,128

Radius of gyration: 15.73 Å; Cα contacts (8 Å, |Δi|>4): 316; chains: 1; bounding box: 42×44×37 Å

Mean predicted aligned error: 6.98 Å

InterPro domains:
  IPR005502 ADP-ribosylation/Crystallin J1 [PF03747] (32-169)
  IPR036705 ADP-ribosylation/Crystallin J1 superfamily [G3DSA:1.10.4080.10] (29-183)
  IPR036705 ADP-ribosylation/Crystallin J1 superfamily [SSF101478] (7-182)

pLDDT: mean 82.9, std 19.26, range [36.41, 98.81]

Nearest PDB structures (foldseek):
  6d36-assembly4_B  TM=8.476E-01  e=1.709E-03  Homo sapiens
  7l9f-assembly1_C  TM=7.208E-01  e=1.223E-03  Homo sapiens
  2qty-assembly2_B  TM=7.145E-01  e=1.412E-03  Mus musculus
  6d36-assembly1_C  TM=7.141E-01  e=3.030E-03  Homo sapiens
  6hfb-assembly3_C  TM=2.016E-01  e=6.286E+00  Pyrococcus furiosus DSM 3638

Foldseek 3Di:
DVVVLVVLLVQLQLQAQLPQAPLPQLVCCVVLLPLDLQSQLVRQLVSCCVRRVDLQSSLLSSLLSSLQSPLSNHDDALLVSLVRSLVSGDDDLLSVLSVVLSVCLVDDQLLVNCVVQALCLSRHSSRARSSLSSLCSNQLPPLVSSLVSSCVNDHPNVSSSVSNCSSSDDDDPVVVVVDDDDPPPRPDND

Secondary structure (DSSP, 8-state):
-HHHHHHHHHHHHHH--STTSSTT-GGGHHHH-SS-HHHHHHHHHHHHHTT--SHHHHHHHHHHHHHHHHHHH----HHHHHHHHTTTSPSSHHHHHHHHHHHHTT---HHHHHHHH--STT-SHHHHHHHHHHHHHHTTT-HHHHHHHHHHT-SSHHHHHHHHHHHH-PPPHHHHTTSPPPPTTSPPP-